Protein AF-A0A3M1NQW0-F1 (afdb_monomer_lite)

Structure (mmCIF, N/CA/C/O backbone):
data_AF-A0A3M1NQW0-F1
#
_entry.id   AF-A0A3M1NQW0-F1
#
loop_
_atom_site.group_PDB
_atom_site.id
_atom_site.type_symbol
_atom_site.label_atom_id
_atom_site.label_alt_id
_atom_site.label_comp_id
_atom_site.label_asym_id
_atom_site.label_entity_id
_atom_site.label_seq_id
_atom_site.pdbx_PDB_ins_code
_atom_site.Cartn_x
_atom_site.Cartn_y
_atom_site.Cartn_z
_atom_site.occupancy
_atom_site.B_iso_or_equiv
_atom_site.auth_seq_id
_atom_site.auth_comp_id
_atom_site.auth_asym_id
_atom_site.auth_atom_id
_atom_site.pdbx_PDB_model_num
ATOM 1 N N . LEU A 1 1 ? 15.214 19.845 -30.430 1.00 41.03 1 LEU A N 1
ATOM 2 C CA . LEU A 1 1 ? 15.768 18.478 -30.403 1.00 41.03 1 LEU A CA 1
ATOM 3 C C . LEU A 1 1 ? 15.665 18.097 -28.944 1.00 41.03 1 LEU A C 1
ATOM 5 O O . LEU A 1 1 ? 16.438 18.633 -28.166 1.00 41.03 1 LEU A O 1
ATOM 9 N N . LEU A 1 2 ? 14.559 17.442 -28.590 1.00 42.44 2 LEU A N 1
ATOM 10 C CA . LEU A 1 2 ? 14.243 17.057 -27.213 1.00 42.44 2 LEU A CA 1
ATOM 11 C C . LEU A 1 2 ? 15.305 16.036 -26.786 1.00 42.44 2 LEU A C 1
ATOM 13 O O . LEU A 1 2 ? 15.660 15.189 -27.606 1.00 42.44 2 LEU A O 1
ATOM 17 N N . GLU A 1 3 ? 15.895 16.220 -25.606 1.00 51.06 3 GLU A N 1
ATOM 18 C CA . GLU A 1 3 ? 16.856 15.263 -25.050 1.00 51.06 3 GLU A CA 1
ATOM 19 C C . GLU A 1 3 ? 16.154 13.911 -24.882 1.00 51.06 3 GLU A C 1
ATOM 21 O O . GLU A 1 3 ? 14.988 13.880 -24.497 1.00 51.06 3 GLU A O 1
ATOM 26 N N . ASP A 1 4 ? 16.841 12.828 -25.261 1.00 55.66 4 ASP A N 1
ATOM 27 C CA . ASP A 1 4 ? 16.394 11.460 -24.991 1.00 55.66 4 ASP A CA 1
ATOM 28 C C . ASP A 1 4 ? 16.116 11.349 -23.488 1.00 55.66 4 ASP A C 1
ATOM 30 O O . ASP A 1 4 ? 16.974 11.725 -22.682 1.00 55.66 4 ASP A O 1
ATOM 34 N N . ASP A 1 5 ? 14.946 10.833 -23.116 1.00 63.59 5 ASP A N 1
ATOM 35 C CA . ASP A 1 5 ? 14.679 10.439 -21.738 1.00 63.59 5 ASP A CA 1
ATOM 36 C C . ASP A 1 5 ? 15.857 9.602 -21.224 1.00 63.59 5 ASP A C 1
ATOM 38 O O . ASP A 1 5 ? 16.376 8.717 -21.920 1.00 63.59 5 ASP A O 1
ATOM 42 N N . ASN A 1 6 ? 16.310 9.879 -20.000 1.00 83.69 6 ASN A N 1
ATOM 43 C CA . ASN A 1 6 ? 17.379 9.090 -19.404 1.00 83.69 6 ASN A CA 1
ATOM 44 C C . ASN A 1 6 ? 16.805 7.717 -19.044 1.00 83.69 6 ASN A C 1
ATOM 46 O O . ASN A 1 6 ? 16.155 7.556 -18.012 1.00 83.69 6 ASN A O 1
ATOM 50 N N . HIS A 1 7 ? 17.042 6.739 -19.917 1.00 91.00 7 HIS A N 1
ATOM 51 C CA . HIS A 1 7 ? 16.591 5.359 -19.763 1.00 91.00 7 HIS A CA 1
ATOM 52 C C . HIS A 1 7 ? 17.699 4.460 -19.209 1.00 91.00 7 HIS A C 1
ATOM 54 O O . HIS A 1 7 ? 18.850 4.509 -19.658 1.00 91.00 7 HIS A O 1
ATOM 60 N N . ALA A 1 8 ? 17.354 3.608 -18.248 1.00 92.12 8 ALA A N 1
ATOM 61 C CA . ALA A 1 8 ? 18.234 2.570 -17.731 1.00 92.12 8 ALA A CA 1
ATOM 62 C C . ALA A 1 8 ? 17.439 1.308 -17.390 1.00 92.12 8 ALA A C 1
ATOM 64 O O . ALA A 1 8 ? 16.406 1.373 -16.736 1.00 92.12 8 ALA A O 1
ATOM 65 N N . ALA A 1 9 ? 17.968 0.142 -17.761 1.00 94.75 9 ALA A N 1
ATOM 66 C CA . ALA A 1 9 ? 17.378 -1.143 -17.406 1.00 94.75 9 ALA A CA 1
ATOM 67 C C . ALA A 1 9 ? 18.426 -2.101 -16.829 1.00 94.75 9 ALA A C 1
ATOM 69 O O . ALA A 1 9 ? 19.574 -2.151 -17.283 1.00 94.75 9 ALA A O 1
ATOM 70 N N . LEU A 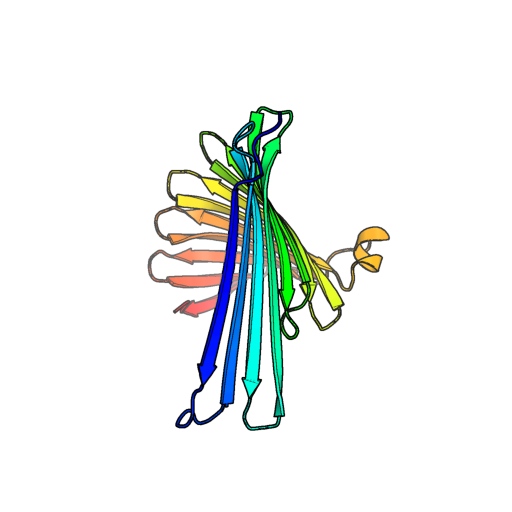1 10 ? 18.015 -2.892 -15.841 1.00 94.88 10 LEU A N 1
ATOM 71 C CA . LEU A 1 10 ? 18.805 -3.944 -15.211 1.00 94.88 10 LEU A CA 1
ATOM 72 C C . LEU A 1 10 ? 17.964 -5.217 -15.121 1.00 94.88 10 LEU A C 1
ATOM 74 O O . LEU A 1 10 ? 16.793 -5.172 -14.763 1.00 94.88 10 LEU A O 1
ATOM 78 N N . ALA A 1 11 ? 18.578 -6.366 -15.390 1.00 96.81 11 ALA A N 1
ATOM 79 C CA . ALA A 1 11 ? 17.978 -7.665 -15.119 1.00 96.81 11 ALA A CA 1
ATOM 80 C C . ALA A 1 11 ? 19.010 -8.592 -14.476 1.00 96.81 11 ALA A C 1
ATOM 82 O O . ALA A 1 11 ? 20.176 -8.617 -14.881 1.00 96.81 11 ALA A O 1
ATOM 83 N N . GLN A 1 12 ? 18.580 -9.369 -13.487 1.00 97.25 12 GLN A N 1
ATOM 84 C CA . GLN A 1 12 ? 19.416 -10.327 -12.780 1.00 97.25 12 GLN A CA 1
ATOM 85 C C . GLN A 1 12 ? 18.664 -11.637 -12.544 1.00 97.25 12 GLN A C 1
ATOM 87 O O . GLN A 1 12 ? 17.468 -11.659 -12.271 1.00 97.25 12 GLN A O 1
ATOM 92 N N . VAL A 1 13 ? 19.405 -12.745 -12.611 1.00 97.25 13 VAL A N 1
ATOM 93 C CA . VAL A 1 13 ? 18.930 -14.068 -12.198 1.00 97.25 13 VAL A CA 1
ATOM 94 C C . VAL A 1 13 ? 19.807 -14.569 -11.058 1.00 97.25 13 VAL A C 1
ATOM 96 O O . VAL A 1 13 ? 21.028 -14.662 -11.194 1.00 97.25 13 VAL A O 1
ATOM 99 N N . ILE A 1 14 ? 19.183 -14.917 -9.939 1.00 96.75 14 ILE A N 1
ATOM 100 C CA . ILE A 1 14 ? 19.830 -15.473 -8.751 1.00 96.75 14 ILE A CA 1
ATOM 101 C C . ILE A 1 14 ? 19.420 -16.939 -8.650 1.00 96.75 14 ILE A C 1
ATOM 103 O O . ILE A 1 14 ? 18.265 -17.251 -8.390 1.00 96.75 14 ILE A O 1
ATOM 107 N N . THR A 1 15 ? 20.361 -17.860 -8.860 1.00 94.94 15 THR A N 1
ATOM 108 C CA . THR A 1 15 ? 20.104 -19.303 -8.704 1.00 94.94 15 THR A CA 1
ATOM 109 C C . THR A 1 15 ? 20.498 -19.765 -7.306 1.00 94.94 15 THR A C 1
ATOM 111 O O . THR A 1 15 ? 21.617 -19.515 -6.857 1.00 94.94 15 THR A O 1
ATOM 114 N N . LEU A 1 16 ? 19.603 -20.484 -6.630 1.00 93.12 16 LEU A N 1
ATOM 115 C CA . LEU A 1 16 ? 19.738 -20.883 -5.231 1.00 93.12 16 LEU A CA 1
ATOM 116 C C . LEU A 1 16 ? 19.822 -22.411 -5.091 1.00 93.12 16 LEU A C 1
ATOM 118 O O . LEU A 1 16 ? 18.984 -23.056 -4.464 1.00 93.12 16 LEU A O 1
ATOM 122 N N . ALA A 1 17 ? 20.886 -23.010 -5.640 1.00 86.12 17 ALA A N 1
ATOM 123 C CA . ALA A 1 17 ? 21.037 -24.470 -5.733 1.00 86.12 17 ALA A CA 1
ATOM 124 C C . ALA A 1 17 ? 20.809 -25.218 -4.399 1.00 86.12 17 ALA A C 1
ATOM 126 O O . ALA A 1 17 ? 20.137 -26.254 -4.370 1.00 86.12 17 ALA A O 1
ATOM 127 N N . ASN A 1 18 ? 21.309 -24.664 -3.288 1.00 91.88 18 ASN A N 1
ATOM 128 C CA . ASN A 1 18 ? 21.245 -25.276 -1.956 1.00 91.88 18 ASN A CA 1
ATOM 129 C C . ASN A 1 18 ? 20.091 -24.760 -1.077 1.00 91.88 18 ASN A C 1
ATOM 131 O O . ASN A 1 18 ? 20.012 -25.150 0.087 1.00 91.88 18 ASN A O 1
ATOM 135 N N . HIS A 1 19 ? 19.206 -23.895 -1.586 1.00 94.62 19 HIS A N 1
ATOM 136 C CA . HIS A 1 19 ? 18.069 -23.425 -0.795 1.00 94.62 19 HIS A CA 1
ATOM 137 C C . HIS A 1 19 ? 16.989 -24.523 -0.712 1.00 94.62 19 HIS A C 1
ATOM 139 O O . HIS A 1 19 ? 16.734 -25.213 -1.709 1.00 94.62 19 HIS A O 1
ATOM 145 N N . PRO A 1 20 ? 16.368 -24.739 0.465 1.00 93.12 20 PRO A N 1
ATOM 146 C CA . PRO A 1 20 ? 15.409 -25.827 0.661 1.00 93.12 20 PRO A CA 1
ATOM 147 C C . PRO A 1 20 ? 14.118 -25.668 -0.154 1.00 93.12 20 PRO A C 1
ATOM 149 O O . PRO A 1 20 ? 13.540 -26.674 -0.556 1.00 93.12 20 PRO A O 1
ATOM 152 N N . PHE A 1 21 ? 13.687 -24.432 -0.428 1.00 95.38 21 PHE A N 1
ATOM 153 C CA . PHE A 1 21 ? 12.363 -24.162 -1.014 1.00 95.38 21 PHE A CA 1
ATOM 154 C C . PHE A 1 21 ? 12.394 -23.416 -2.349 1.00 95.38 21 PHE A C 1
ATOM 156 O O . PHE A 1 21 ? 11.493 -23.585 -3.165 1.00 95.38 21 PHE A O 1
ATOM 163 N N . VAL A 1 22 ? 13.437 -22.626 -2.592 1.00 95.19 22 VAL A N 1
ATOM 164 C CA . VAL A 1 22 ? 13.522 -21.703 -3.736 1.00 95.19 22 VAL A CA 1
ATOM 165 C C . VAL A 1 22 ? 14.548 -22.253 -4.714 1.00 95.19 22 VAL A C 1
ATOM 167 O O . VAL A 1 22 ? 15.612 -22.706 -4.295 1.00 95.19 22 VAL A O 1
ATOM 170 N N . ASP A 1 23 ? 14.205 -22.262 -5.996 1.00 95.38 23 ASP A N 1
ATOM 171 C CA . ASP A 1 23 ? 15.083 -22.677 -7.088 1.00 95.38 23 ASP A CA 1
ATOM 172 C C . ASP A 1 23 ? 15.870 -21.480 -7.633 1.00 95.38 23 ASP A C 1
ATOM 174 O O . ASP A 1 23 ? 17.106 -21.469 -7.621 1.00 95.38 23 ASP A O 1
ATOM 178 N N . ARG A 1 24 ? 15.156 -20.428 -8.047 1.00 97.12 24 ARG A N 1
ATOM 179 C CA . ARG A 1 24 ? 15.759 -19.182 -8.523 1.00 97.12 24 ARG A CA 1
ATOM 180 C C . ARG A 1 24 ? 14.843 -17.978 -8.335 1.00 97.12 24 ARG A C 1
ATOM 182 O O . ARG A 1 24 ? 13.630 -18.132 -8.239 1.00 97.12 24 ARG A O 1
ATOM 189 N N . ILE A 1 25 ? 15.445 -16.797 -8.353 1.00 97.69 25 ILE A N 1
ATOM 190 C CA . ILE A 1 25 ? 14.763 -15.504 -8.368 1.00 97.69 25 ILE A CA 1
ATOM 191 C C . ILE A 1 25 ? 15.181 -14.778 -9.649 1.00 97.69 25 ILE A C 1
ATOM 193 O O . ILE A 1 25 ? 16.372 -14.714 -9.963 1.00 97.69 25 ILE A O 1
ATOM 197 N N . GLU A 1 26 ? 14.216 -14.265 -10.404 1.00 98.25 26 GLU A N 1
ATOM 198 C CA . GLU A 1 26 ? 14.444 -13.378 -11.547 1.00 98.25 26 GLU A CA 1
ATOM 199 C C . GLU A 1 26 ? 13.957 -11.979 -11.177 1.00 98.25 26 GLU A C 1
ATOM 201 O O . GLU A 1 26 ? 12.802 -11.815 -10.798 1.00 98.25 26 GLU A O 1
ATOM 206 N N . GLN A 1 27 ? 14.833 -10.985 -11.288 1.00 98.12 27 GLN A N 1
ATOM 207 C CA . GLN A 1 27 ? 14.536 -9.587 -10.990 1.00 98.12 27 GLN A CA 1
ATOM 208 C C . GLN A 1 27 ? 14.818 -8.745 -12.227 1.00 98.12 27 GLN A C 1
ATOM 210 O O . GLN A 1 27 ? 15.834 -8.944 -12.901 1.00 98.12 27 GLN A O 1
ATOM 215 N N . ALA A 1 28 ? 13.945 -7.791 -12.519 1.00 97.94 28 ALA A N 1
ATOM 216 C CA . ALA A 1 28 ? 14.203 -6.778 -13.526 1.00 97.94 28 ALA A CA 1
ATOM 217 C C . ALA A 1 28 ? 13.686 -5.420 -13.068 1.00 97.94 28 ALA A C 1
ATOM 219 O O . ALA A 1 28 ? 12.670 -5.330 -12.383 1.00 97.94 28 ALA A O 1
ATOM 220 N N . ALA A 1 29 ? 14.404 -4.381 -13.465 1.00 97.00 29 ALA A N 1
ATOM 221 C CA . ALA A 1 29 ? 14.081 -3.001 -13.185 1.00 97.00 29 ALA A CA 1
ATOM 222 C C . ALA A 1 29 ? 14.287 -2.173 -14.454 1.00 97.00 29 ALA A C 1
ATOM 224 O O . ALA A 1 29 ? 15.318 -2.306 -15.117 1.00 97.00 29 ALA A O 1
ATOM 225 N N . ASP A 1 30 ? 13.314 -1.337 -14.780 1.00 96.94 30 ASP A N 1
ATOM 226 C CA . ASP A 1 30 ? 13.355 -0.378 -15.880 1.00 96.94 30 ASP A CA 1
ATOM 227 C C . ASP A 1 30 ? 13.072 1.013 -15.308 1.00 96.94 30 ASP A C 1
ATOM 229 O O . ASP A 1 30 ? 12.138 1.171 -14.525 1.00 96.94 30 ASP A O 1
ATOM 233 N N . PHE A 1 31 ? 13.907 1.991 -15.642 1.00 95.81 31 PHE A N 1
ATOM 234 C CA . PHE A 1 31 ? 13.832 3.352 -15.137 1.00 95.81 31 PHE A CA 1
ATOM 235 C C . PHE A 1 31 ? 13.885 4.338 -16.294 1.00 95.81 31 PHE A C 1
ATOM 237 O O . PHE A 1 31 ? 14.761 4.258 -17.156 1.00 95.81 31 PHE A O 1
ATOM 244 N N . THR A 1 32 ? 12.991 5.316 -16.256 1.00 95.06 32 THR A N 1
ATOM 245 C CA . THR A 1 32 ? 12.966 6.457 -17.169 1.00 95.06 32 THR A CA 1
ATOM 246 C C . THR A 1 32 ? 12.915 7.737 -16.343 1.00 95.06 32 THR A C 1
ATOM 248 O O . THR A 1 32 ? 12.160 7.814 -15.377 1.00 95.06 32 THR A O 1
ATOM 251 N N . LEU A 1 33 ? 13.724 8.731 -16.698 1.00 94.12 33 LEU A N 1
ATOM 252 C CA . LEU A 1 33 ? 13.739 10.056 -16.076 1.00 94.12 33 LEU A CA 1
ATOM 253 C C . LEU A 1 33 ? 13.645 11.118 -17.170 1.00 94.12 33 LEU A C 1
ATOM 255 O O . LEU A 1 33 ? 14.520 11.169 -18.040 1.00 94.12 33 LEU A O 1
ATOM 259 N N . ASP A 1 34 ? 12.647 11.991 -17.070 1.00 91.25 34 ASP A N 1
ATOM 260 C CA . ASP A 1 34 ? 12.558 13.199 -17.884 1.00 91.25 34 ASP A CA 1
ATOM 261 C C . ASP A 1 34 ? 13.402 14.306 -17.216 1.00 91.25 34 ASP A C 1
ATOM 263 O O . ASP A 1 34 ? 13.097 14.759 -16.107 1.00 91.25 34 ASP A O 1
ATOM 267 N N . PRO A 1 35 ? 14.507 14.757 -17.839 1.00 87.50 35 PRO A N 1
ATOM 268 C CA . PRO A 1 35 ? 15.349 15.801 -17.264 1.00 87.50 35 PRO A CA 1
ATOM 269 C C . PRO A 1 35 ? 14.699 17.196 -17.284 1.00 87.50 35 PRO A C 1
ATOM 271 O O . PRO A 1 35 ? 15.186 18.091 -16.590 1.00 87.50 35 PRO A O 1
ATOM 274 N N . VAL A 1 36 ? 13.644 17.413 -18.076 1.00 88.38 36 VAL A N 1
ATOM 275 C CA . VAL A 1 36 ? 12.989 18.717 -18.249 1.00 88.38 36 VAL A CA 1
ATOM 276 C C . VAL A 1 36 ? 12.165 19.080 -17.021 1.00 88.38 36 VAL A C 1
ATOM 278 O O . VAL A 1 36 ? 12.254 20.213 -16.542 1.00 88.38 36 VAL A O 1
ATOM 281 N N . ASP A 1 37 ? 11.383 18.134 -16.508 1.00 88.75 37 ASP A N 1
ATOM 282 C CA . ASP A 1 37 ? 10.496 18.342 -15.360 1.00 88.75 37 ASP A CA 1
ATOM 283 C C . ASP A 1 37 ? 10.870 17.499 -14.129 1.00 88.75 37 ASP A C 1
ATOM 285 O O . ASP A 1 37 ? 10.277 17.666 -13.063 1.00 88.75 37 ASP A O 1
ATOM 289 N N . SER A 1 38 ? 11.917 16.671 -14.238 1.00 90.00 38 SER A N 1
ATOM 290 C CA . SER A 1 38 ? 12.376 15.750 -13.190 1.00 90.00 38 SER A CA 1
ATOM 291 C C . SER A 1 38 ? 11.348 14.681 -12.804 1.00 90.00 38 SER A C 1
ATOM 293 O O . SER A 1 38 ? 11.468 14.091 -11.727 1.00 90.00 38 SER A O 1
ATOM 295 N N . SER A 1 39 ? 10.352 14.422 -13.656 1.00 94.94 39 SER A N 1
ATOM 296 C CA . SER A 1 39 ? 9.459 13.278 -13.507 1.00 94.94 39 SER A CA 1
ATOM 297 C C . SER A 1 39 ? 10.190 11.977 -13.831 1.00 94.94 39 SER A C 1
ATOM 299 O O . SER A 1 39 ? 11.135 11.939 -14.623 1.00 94.94 39 SER A O 1
ATOM 301 N N . SER A 1 40 ? 9.788 10.888 -13.184 1.00 96.00 40 SER A N 1
ATOM 302 C CA . SER A 1 40 ? 10.412 9.586 -13.405 1.00 96.00 40 SER A CA 1
ATOM 303 C C . SER A 1 40 ? 9.412 8.452 -13.327 1.00 96.00 40 SER A C 1
ATOM 305 O O . SER A 1 40 ? 8.462 8.515 -12.555 1.00 96.00 40 SER A O 1
ATOM 307 N N . LEU A 1 41 ? 9.689 7.383 -14.059 1.00 97.06 41 LEU A N 1
ATOM 308 C CA . LEU A 1 41 ? 8.964 6.125 -14.007 1.00 97.06 41 LEU A CA 1
ATOM 309 C C . LEU A 1 41 ? 9.940 5.000 -13.670 1.00 97.06 41 LEU A C 1
ATOM 311 O O . LEU A 1 41 ? 11.017 4.915 -14.259 1.00 97.06 41 LEU A O 1
ATOM 315 N N . ALA A 1 42 ? 9.552 4.125 -12.753 1.00 97.12 42 ALA A N 1
ATOM 316 C CA . ALA A 1 42 ? 10.253 2.891 -12.447 1.00 97.12 42 ALA A CA 1
ATOM 317 C C . ALA A 1 42 ? 9.291 1.709 -12.567 1.00 97.12 42 ALA A C 1
ATOM 319 O O . ALA A 1 42 ? 8.204 1.740 -12.002 1.00 97.12 42 ALA A O 1
ATOM 320 N N . ILE A 1 43 ? 9.696 0.647 -13.257 1.00 97.88 43 ILE A N 1
ATOM 321 C CA . ILE A 1 43 ? 8.978 -0.629 -13.285 1.00 97.88 43 ILE A CA 1
ATOM 322 C C . ILE A 1 43 ? 9.910 -1.691 -12.723 1.00 97.88 43 ILE A C 1
ATOM 324 O O . ILE A 1 43 ? 10.921 -2.040 -13.329 1.00 97.88 43 ILE A O 1
ATOM 328 N N . LEU A 1 44 ? 9.549 -2.221 -11.563 1.00 97.94 44 LEU A N 1
ATOM 329 C CA . LEU A 1 44 ? 10.242 -3.288 -10.862 1.00 97.94 44 LEU A CA 1
ATOM 330 C C . LEU A 1 44 ? 9.432 -4.570 -11.018 1.00 97.94 44 LEU A C 1
ATOM 332 O O . LEU A 1 44 ? 8.214 -4.574 -10.858 1.00 97.94 44 LEU A O 1
ATOM 336 N N . THR A 1 45 ? 10.100 -5.671 -11.331 1.00 98.12 45 THR A N 1
ATOM 337 C CA . THR A 1 45 ? 9.477 -6.993 -11.403 1.00 98.12 45 THR A CA 1
ATOM 338 C C . THR A 1 45 ? 10.346 -8.017 -10.701 1.00 98.12 45 THR A C 1
ATOM 340 O O . THR A 1 45 ? 11.568 -8.021 -10.865 1.00 98.12 45 THR A O 1
ATOM 343 N N . GLU A 1 46 ? 9.710 -8.913 -9.961 1.00 98.12 46 GLU A N 1
ATOM 344 C CA . GLU A 1 46 ? 10.348 -10.072 -9.356 1.00 98.12 46 GLU A CA 1
ATOM 345 C C . GLU A 1 46 ? 9.528 -11.330 -9.641 1.00 98.12 46 GLU A C 1
ATOM 347 O O . GLU A 1 46 ? 8.298 -11.311 -9.699 1.00 98.12 46 GLU A O 1
ATOM 352 N N . LYS A 1 47 ? 10.228 -12.440 -9.868 1.00 97.88 47 LYS A N 1
ATOM 353 C CA . LYS A 1 47 ? 9.653 -13.771 -10.040 1.00 97.88 47 LYS A CA 1
ATOM 354 C C . LYS A 1 47 ? 10.443 -14.769 -9.211 1.00 97.88 47 LYS A C 1
ATOM 356 O O . LYS A 1 47 ? 11.624 -14.997 -9.481 1.00 97.88 47 LYS A O 1
ATOM 361 N N . ILE A 1 48 ? 9.792 -15.406 -8.249 1.00 97.12 48 ILE A N 1
ATOM 362 C CA . ILE A 1 48 ? 10.374 -16.430 -7.386 1.00 97.12 48 ILE A CA 1
ATOM 363 C C . ILE A 1 48 ? 9.887 -17.799 -7.854 1.00 97.12 48 ILE A C 1
ATOM 365 O O . ILE A 1 48 ? 8.710 -18.142 -7.760 1.00 97.12 48 ILE A O 1
ATOM 369 N N . PHE A 1 49 ? 10.817 -18.609 -8.349 1.00 97.12 49 PHE A N 1
ATOM 370 C CA . PHE A 1 49 ? 10.555 -19.982 -8.757 1.00 97.12 49 PHE A CA 1
ATOM 371 C C . PHE A 1 49 ? 10.860 -20.913 -7.588 1.00 97.12 49 PHE A C 1
ATOM 373 O O . PHE A 1 49 ? 12.000 -20.985 -7.118 1.00 97.12 49 PHE A O 1
ATOM 380 N N . PHE A 1 50 ? 9.861 -21.660 -7.132 1.00 96.50 50 PHE A N 1
ATOM 381 C CA . PHE A 1 50 ? 10.005 -22.608 -6.033 1.00 96.50 50 PHE A CA 1
ATOM 382 C C . PHE A 1 50 ? 10.310 -24.021 -6.538 1.00 96.50 50 PHE A C 1
ATOM 384 O O . PHE A 1 50 ? 9.926 -24.422 -7.638 1.00 96.50 50 PHE A O 1
ATOM 391 N N . LYS A 1 51 ? 10.968 -24.833 -5.703 1.00 94.31 51 LYS A N 1
ATOM 392 C CA . LYS A 1 51 ? 11.341 -26.219 -6.052 1.00 94.31 51 LYS A CA 1
ATOM 393 C C . LYS A 1 51 ? 10.145 -27.160 -6.222 1.00 94.31 51 LYS A C 1
ATOM 395 O O . LYS A 1 51 ? 10.279 -28.205 -6.853 1.00 94.31 51 LYS A O 1
ATOM 400 N N . ASN A 1 52 ? 8.989 -26.806 -5.666 1.00 95.00 52 ASN A N 1
ATOM 401 C CA . ASN A 1 52 ? 7.721 -27.514 -5.875 1.00 95.00 52 ASN A CA 1
ATOM 402 C C . ASN A 1 52 ? 7.061 -27.169 -7.233 1.00 95.00 52 ASN A C 1
ATOM 404 O O . ASN A 1 52 ? 6.014 -27.731 -7.546 1.00 95.00 52 ASN A O 1
ATOM 408 N N . GLY A 1 53 ? 7.652 -26.262 -8.021 1.00 93.75 53 GLY A N 1
ATOM 409 C CA . GLY A 1 53 ? 7.125 -25.786 -9.298 1.00 93.75 53 GLY A CA 1
ATOM 410 C C . GLY A 1 53 ? 6.162 -24.600 -9.197 1.00 93.75 53 GLY A C 1
ATOM 411 O O . GLY A 1 53 ? 5.699 -24.145 -10.242 1.00 93.75 53 GLY A O 1
ATOM 412 N N . SER A 1 54 ? 5.853 -24.094 -7.994 1.00 95.75 54 SER A N 1
ATOM 413 C CA . SER A 1 54 ? 5.076 -22.861 -7.851 1.00 95.75 54 SER A CA 1
ATOM 414 C C . SER A 1 54 ? 5.900 -21.642 -8.257 1.00 95.75 54 SER A C 1
ATOM 416 O O . SER A 1 54 ? 7.135 -21.659 -8.259 1.00 95.75 54 SER A O 1
ATOM 418 N N . LEU A 1 55 ? 5.182 -20.586 -8.614 1.00 95.69 55 LEU A N 1
ATOM 419 C CA . LEU A 1 55 ? 5.725 -19.303 -9.015 1.00 95.69 55 LEU A CA 1
ATOM 420 C C . LEU A 1 55 ? 5.029 -18.236 -8.185 1.00 95.69 55 LEU A C 1
ATOM 422 O O . LEU A 1 55 ? 3.803 -18.243 -8.109 1.00 95.69 55 LEU A O 1
ATOM 426 N N . ASP A 1 56 ? 5.823 -17.348 -7.613 1.00 96.56 56 ASP A N 1
ATOM 427 C CA . ASP A 1 56 ? 5.346 -16.102 -7.037 1.00 96.56 56 ASP A CA 1
ATOM 428 C C . ASP A 1 56 ? 5.917 -14.937 -7.847 1.00 96.56 56 ASP A C 1
ATOM 430 O O . ASP A 1 56 ? 7.054 -14.998 -8.324 1.00 96.56 56 ASP A O 1
ATOM 434 N N . THR A 1 57 ? 5.102 -13.925 -8.099 1.00 97.50 57 THR A N 1
ATOM 435 C CA . THR A 1 57 ? 5.430 -12.788 -8.950 1.00 97.50 57 THR A CA 1
ATOM 436 C C . THR A 1 57 ? 4.987 -11.502 -8.297 1.00 97.50 57 THR A C 1
ATOM 438 O O . THR A 1 57 ? 3.835 -11.399 -7.881 1.00 97.50 57 THR A O 1
ATOM 441 N N . SER A 1 58 ? 5.852 -10.497 -8.341 1.00 97.81 58 SER A N 1
ATOM 442 C CA . SER A 1 58 ? 5.506 -9.128 -7.997 1.00 97.81 58 SER A CA 1
ATOM 443 C C . SER A 1 58 ? 5.883 -8.171 -9.126 1.00 97.81 58 SER A C 1
ATOM 445 O O . SER A 1 58 ? 6.868 -8.361 -9.850 1.00 97.81 58 SER A O 1
ATOM 447 N N . ARG A 1 59 ? 5.063 -7.140 -9.306 1.00 98.12 59 ARG A N 1
ATOM 448 C CA . ARG A 1 59 ? 5.313 -5.993 -10.174 1.00 98.12 59 ARG A CA 1
ATOM 449 C C . ARG A 1 59 ? 4.981 -4.736 -9.391 1.00 98.12 59 ARG A C 1
ATOM 451 O O . ARG A 1 59 ? 3.880 -4.623 -8.867 1.00 98.12 59 ARG A O 1
ATOM 458 N N . VAL A 1 60 ? 5.918 -3.803 -9.353 1.00 98.25 60 VAL A N 1
ATOM 459 C CA . VAL A 1 60 ? 5.726 -2.474 -8.778 1.00 98.25 60 VAL A CA 1
ATOM 460 C C . VAL A 1 60 ? 6.042 -1.465 -9.863 1.00 98.25 60 VAL A C 1
ATOM 462 O O . VAL A 1 60 ? 7.146 -1.456 -10.403 1.00 98.25 60 VAL A O 1
ATOM 465 N N . GLU A 1 61 ? 5.071 -0.640 -10.203 1.00 98.38 61 GLU A N 1
ATOM 466 C CA . GLU A 1 61 ? 5.263 0.532 -11.042 1.00 98.38 61 GLU A CA 1
ATOM 467 C C . GLU A 1 61 ? 5.195 1.768 -10.153 1.00 98.38 61 GLU A C 1
ATOM 469 O O . GLU A 1 61 ? 4.311 1.862 -9.307 1.00 98.38 61 GLU A O 1
ATOM 474 N N . VAL A 1 62 ? 6.172 2.662 -10.291 1.00 98.12 62 VAL A N 1
ATOM 475 C CA . VAL A 1 62 ? 6.278 3.888 -9.500 1.00 98.12 62 VAL A CA 1
ATOM 476 C C . VAL A 1 62 ? 6.466 5.060 -10.439 1.00 98.12 62 VAL A C 1
ATOM 478 O O . VAL A 1 62 ? 7.480 5.132 -11.137 1.00 98.12 62 VAL A O 1
ATOM 481 N N . ALA A 1 63 ? 5.519 5.987 -10.439 1.00 98.00 63 ALA A N 1
ATOM 482 C CA . ALA A 1 63 ? 5.612 7.239 -11.169 1.00 98.00 63 ALA A CA 1
ATOM 483 C C . ALA A 1 63 ? 5.805 8.393 -10.186 1.00 98.00 63 ALA A C 1
ATOM 485 O O . ALA A 1 63 ? 5.019 8.575 -9.263 1.00 98.00 63 ALA A O 1
ATOM 486 N N . ARG A 1 64 ? 6.839 9.203 -10.396 1.00 97.88 64 ARG A N 1
ATOM 487 C CA . ARG A 1 64 ? 7.094 10.417 -9.625 1.00 97.88 64 ARG A CA 1
ATOM 488 C C . ARG A 1 64 ? 6.861 11.637 -10.495 1.00 97.88 64 ARG A C 1
ATOM 490 O O . ARG A 1 64 ? 7.452 11.739 -11.568 1.00 97.88 64 ARG A O 1
ATOM 497 N N . TYR A 1 65 ? 6.061 12.580 -10.015 1.00 97.12 65 TYR A N 1
ATOM 498 C CA . TYR A 1 65 ? 5.737 13.802 -10.751 1.00 97.12 65 TYR A CA 1
ATOM 499 C C . TYR A 1 65 ? 5.396 14.969 -9.816 1.00 97.12 65 TYR A C 1
ATOM 501 O O . TYR A 1 65 ? 5.128 14.788 -8.626 1.00 97.12 65 TYR A O 1
ATOM 509 N N . LEU A 1 66 ? 5.423 16.184 -10.364 1.00 97.19 66 LEU A N 1
ATOM 510 C CA . LEU A 1 66 ? 4.970 17.397 -9.686 1.00 97.19 66 LEU A CA 1
ATOM 511 C C . LEU A 1 66 ? 3.498 17.647 -10.043 1.00 97.19 66 LEU A C 1
ATOM 513 O O . LEU A 1 66 ? 3.168 17.802 -11.217 1.00 97.19 66 LEU A O 1
ATOM 517 N N . GLY A 1 67 ? 2.616 17.666 -9.045 1.00 94.44 67 GLY A N 1
ATOM 518 C CA . GLY A 1 67 ? 1.189 17.932 -9.233 1.00 94.44 67 GLY A CA 1
ATOM 519 C C . GLY A 1 67 ? 0.878 19.398 -9.557 1.00 94.44 67 GLY A C 1
ATOM 520 O O . GLY A 1 67 ? 1.699 20.292 -9.349 1.00 94.44 67 GLY A O 1
ATOM 521 N N . ASP A 1 68 ? -0.353 19.661 -10.008 1.00 93.69 68 ASP A N 1
ATOM 522 C CA . ASP A 1 68 ? -0.854 21.015 -10.323 1.00 93.69 68 ASP A CA 1
ATOM 523 C C . ASP A 1 68 ? -0.840 21.979 -9.118 1.00 93.69 68 ASP A C 1
ATOM 525 O O . ASP A 1 68 ? -0.836 23.201 -9.275 1.00 93.69 68 ASP A O 1
ATOM 529 N N . ASP A 1 69 ? -0.835 21.433 -7.903 1.00 95.75 69 ASP A N 1
ATOM 530 C CA . ASP A 1 69 ? -0.712 22.144 -6.629 1.00 95.75 69 ASP A CA 1
ATOM 531 C C . ASP A 1 69 ? 0.748 22.376 -6.200 1.00 95.75 69 ASP A C 1
ATOM 533 O O . ASP A 1 69 ? 0.997 22.886 -5.107 1.00 95.75 69 ASP A O 1
ATOM 537 N N . ASN A 1 70 ? 1.709 22.052 -7.071 1.00 96.06 70 ASN A N 1
ATOM 538 C CA . ASN A 1 70 ? 3.145 22.163 -6.835 1.00 96.06 70 ASN A CA 1
ATOM 539 C C . ASN A 1 70 ? 3.640 21.281 -5.670 1.00 96.06 70 ASN A C 1
ATOM 541 O O . ASN A 1 70 ? 4.632 21.613 -5.015 1.00 96.06 70 ASN A O 1
ATOM 545 N N . LEU A 1 71 ? 2.961 20.157 -5.420 1.00 97.56 71 LEU A N 1
ATOM 546 C CA . LEU A 1 71 ? 3.409 19.112 -4.502 1.00 97.56 71 LEU A CA 1
ATOM 547 C C . LEU A 1 71 ? 4.000 17.937 -5.279 1.00 97.56 71 LEU A C 1
ATOM 549 O O . LEU A 1 71 ? 3.497 17.552 -6.335 1.00 97.56 71 LEU A O 1
ATOM 553 N N . TRP A 1 72 ? 5.081 17.361 -4.756 1.00 97.81 72 TRP A N 1
ATOM 554 C CA . TRP A 1 72 ? 5.626 16.124 -5.309 1.00 97.81 72 TRP A CA 1
ATOM 555 C C . TRP A 1 72 ? 4.714 14.959 -4.952 1.00 97.81 72 TRP A C 1
ATOM 557 O O . TRP A 1 72 ? 4.253 14.8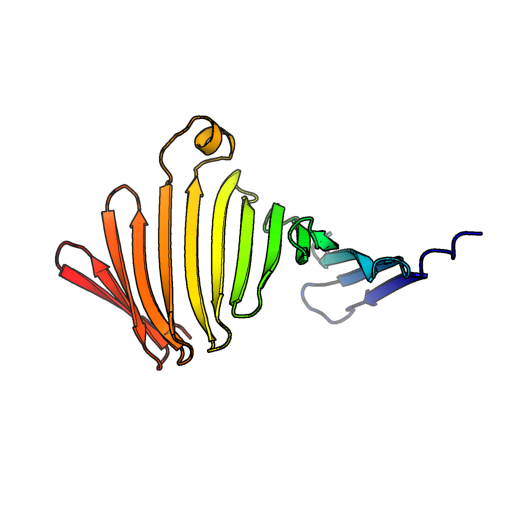62 -3.811 1.00 97.81 72 TRP A O 1
ATOM 567 N N . ARG A 1 73 ? 4.499 14.069 -5.920 1.00 98.50 73 ARG A N 1
ATOM 568 C CA . ARG A 1 73 ? 3.753 12.828 -5.742 1.00 98.50 73 ARG A CA 1
ATOM 569 C C . ARG A 1 73 ? 4.554 11.634 -6.236 1.00 98.50 73 ARG A C 1
ATOM 571 O O . ARG A 1 73 ? 5.280 11.752 -7.223 1.00 98.50 73 ARG A O 1
ATOM 578 N N . GLU A 1 74 ? 4.419 10.514 -5.539 1.00 98.31 74 GLU A N 1
ATOM 579 C CA . GLU A 1 74 ? 4.864 9.194 -5.984 1.00 98.31 74 GLU A CA 1
ATOM 580 C C . GLU A 1 74 ? 3.649 8.264 -6.013 1.00 98.31 74 GLU A C 1
ATOM 582 O O . GLU A 1 74 ? 3.047 7.980 -4.983 1.00 98.31 74 GLU A O 1
ATOM 587 N N . GLU A 1 75 ? 3.262 7.840 -7.207 1.00 98.50 75 GLU A N 1
ATOM 588 C CA . GLU A 1 75 ? 2.116 6.979 -7.477 1.00 98.50 75 GLU A CA 1
ATOM 589 C C . GLU A 1 75 ? 2.603 5.556 -7.719 1.00 98.50 75 GLU A C 1
ATOM 591 O O . GLU A 1 75 ? 3.527 5.338 -8.503 1.00 98.50 75 GLU A O 1
ATOM 596 N N . PHE A 1 76 ? 2.006 4.605 -7.010 1.00 98.56 76 PHE A N 1
ATOM 597 C CA . PHE A 1 76 ? 2.409 3.212 -6.971 1.00 98.56 76 PHE A CA 1
ATOM 598 C C . PHE A 1 76 ? 1.277 2.323 -7.467 1.00 98.56 76 PHE A C 1
ATOM 600 O O . PHE A 1 76 ? 0.191 2.325 -6.891 1.00 98.56 76 PHE A O 1
ATOM 607 N N . ASP A 1 77 ? 1.583 1.478 -8.446 1.00 98.44 77 ASP A N 1
ATOM 608 C CA . ASP A 1 77 ? 0.759 0.339 -8.837 1.00 98.44 77 ASP A CA 1
ATOM 609 C C . ASP A 1 77 ? 1.503 -0.951 -8.493 1.00 98.44 77 ASP A C 1
ATOM 611 O O . ASP A 1 77 ? 2.515 -1.304 -9.109 1.00 98.44 77 ASP A O 1
ATOM 615 N N . VAL A 1 78 ? 0.999 -1.672 -7.495 1.00 98.12 78 VAL A N 1
ATOM 616 C CA . VAL A 1 78 ? 1.585 -2.917 -6.992 1.00 98.12 78 VAL A CA 1
ATOM 617 C C . VAL A 1 78 ? 0.688 -4.083 -7.370 1.00 98.12 78 VAL A C 1
ATOM 619 O O . VAL A 1 78 ? -0.516 -4.061 -7.137 1.00 98.12 78 VAL A O 1
ATOM 622 N N . GLN A 1 79 ? 1.271 -5.130 -7.938 1.00 97.56 79 GLN A N 1
ATOM 623 C CA . GLN A 1 79 ? 0.587 -6.380 -8.240 1.00 97.56 79 GLN A CA 1
ATOM 624 C C . GLN A 1 79 ? 1.440 -7.532 -7.737 1.00 97.56 79 GLN A C 1
ATOM 626 O O . GLN A 1 79 ? 2.583 -7.681 -8.165 1.00 97.56 79 GLN A O 1
ATOM 631 N N . THR A 1 80 ? 0.882 -8.362 -6.870 1.00 96.25 80 THR A N 1
ATOM 632 C CA . THR A 1 80 ? 1.504 -9.591 -6.378 1.00 96.25 80 THR A CA 1
ATOM 633 C C . THR A 1 80 ? 0.575 -10.768 -6.649 1.00 96.25 80 THR A C 1
ATOM 635 O O . THR A 1 80 ? -0.647 -10.620 -6.727 1.00 96.25 80 THR A O 1
ATOM 638 N N . SER A 1 81 ? 1.134 -11.958 -6.862 1.00 93.19 81 SER A N 1
ATOM 639 C CA . SER A 1 81 ? 0.309 -13.150 -7.094 1.00 93.19 81 SER A CA 1
ATOM 640 C C . SER A 1 81 ? -0.353 -13.700 -5.833 1.00 93.19 81 SER A C 1
ATOM 642 O O . SER A 1 81 ? -1.298 -14.480 -5.955 1.00 93.19 81 SER A O 1
ATOM 644 N N . ASP A 1 82 ? 0.141 -13.332 -4.654 1.00 90.75 82 ASP A N 1
ATOM 645 C CA . ASP A 1 82 ? -0.251 -13.885 -3.360 1.00 90.75 82 ASP A CA 1
ATOM 646 C C . ASP A 1 82 ? -0.874 -12.863 -2.397 1.00 90.75 82 ASP A C 1
ATOM 648 O O . ASP A 1 82 ? -1.675 -13.266 -1.557 1.00 90.75 82 ASP A O 1
ATOM 652 N N . GLU A 1 83 ? -0.588 -11.565 -2.542 1.00 91.19 83 GLU A N 1
ATOM 653 C CA . GLU A 1 83 ? -1.197 -10.515 -1.707 1.00 91.19 83 GLU A CA 1
ATOM 654 C C . GLU A 1 83 ? -2.308 -9.748 -2.439 1.00 91.19 83 GLU A C 1
ATOM 656 O O . GLU A 1 83 ? -3.277 -9.348 -1.804 1.00 91.19 83 GLU A O 1
ATOM 661 N N . GLY A 1 84 ? -2.241 -9.603 -3.768 1.00 95.31 84 GLY A N 1
ATOM 662 C CA . GLY A 1 84 ? -3.291 -8.985 -4.581 1.00 95.31 84 GLY A CA 1
ATOM 663 C C . GLY A 1 84 ? -2.813 -7.755 -5.351 1.00 95.31 84 GLY A C 1
ATOM 664 O O . GLY A 1 84 ? -1.756 -7.774 -5.980 1.00 95.31 84 GLY A O 1
ATOM 665 N N . GLN A 1 85 ? -3.618 -6.693 -5.379 1.00 97.81 85 GLN A N 1
ATOM 666 C CA . GLN A 1 85 ? -3.320 -5.480 -6.148 1.00 97.81 85 GLN A CA 1
ATOM 667 C C . GLN A 1 85 ? -3.516 -4.234 -5.296 1.00 97.81 85 GLN A C 1
ATOM 669 O O . GLN A 1 85 ? -4.551 -4.106 -4.653 1.00 97.81 85 GLN A O 1
ATOM 674 N N . SER A 1 86 ? -2.562 -3.309 -5.324 1.00 98.19 86 SER A N 1
ATOM 675 C CA . SER A 1 86 ? -2.669 -2.014 -4.651 1.00 98.19 86 SER A CA 1
ATOM 676 C C . SER A 1 86 ? -2.440 -0.878 -5.628 1.00 98.19 86 SER A C 1
ATOM 678 O O . SER A 1 86 ? -1.570 -0.973 -6.492 1.00 98.19 86 SER A O 1
ATOM 680 N N . HIS A 1 87 ? -3.163 0.211 -5.416 1.00 98.56 87 HIS A N 1
ATOM 681 C CA . HIS A 1 87 ? -2.897 1.496 -6.039 1.00 98.56 87 HIS A CA 1
ATOM 682 C C . HIS A 1 87 ? -2.849 2.556 -4.943 1.00 98.56 87 HIS A C 1
ATOM 684 O O . HIS A 1 87 ? -3.787 2.652 -4.151 1.00 98.56 87 HIS A O 1
ATOM 690 N N . PHE A 1 88 ? -1.766 3.322 -4.845 1.00 98.50 88 PHE A N 1
ATOM 691 C CA . PHE A 1 88 ? -1.668 4.379 -3.839 1.00 98.50 88 PHE A CA 1
ATOM 692 C C . PHE A 1 88 ? -0.739 5.509 -4.256 1.00 98.50 88 PHE A C 1
ATOM 694 O O . PHE A 1 88 ? 0.182 5.326 -5.045 1.00 98.50 88 PHE A O 1
ATOM 701 N N . ILE A 1 89 ? -0.967 6.682 -3.677 1.00 98.62 89 ILE A N 1
ATOM 702 C CA . ILE A 1 89 ? -0.214 7.900 -3.946 1.00 98.62 89 ILE A CA 1
ATOM 703 C C . ILE A 1 89 ? 0.377 8.406 -2.635 1.00 98.62 89 ILE A C 1
ATOM 705 O O . ILE A 1 89 ? -0.339 8.619 -1.658 1.00 98.62 89 ILE A O 1
ATOM 709 N N . LEU A 1 90 ? 1.687 8.633 -2.636 1.00 98.38 90 LEU A N 1
ATOM 710 C CA . LEU A 1 90 ? 2.391 9.427 -1.638 1.00 98.38 90 LEU A CA 1
ATOM 711 C C . LEU A 1 90 ? 2.421 10.886 -2.087 1.00 98.38 90 LEU A C 1
ATOM 713 O O . LEU A 1 90 ? 2.937 11.177 -3.162 1.00 98.38 90 LEU A O 1
ATOM 717 N N . THR A 1 91 ? 1.930 11.807 -1.263 1.00 98.56 91 THR A N 1
ATOM 718 C CA . THR A 1 91 ? 2.025 13.256 -1.482 1.00 98.56 91 THR A CA 1
ATOM 719 C C . THR A 1 91 ? 2.932 13.884 -0.429 1.00 98.56 91 THR A C 1
ATOM 721 O O . THR A 1 91 ? 2.717 13.734 0.775 1.00 98.56 91 THR A O 1
ATOM 724 N N . TYR A 1 92 ? 3.958 14.608 -0.878 1.00 97.81 92 TYR A N 1
ATOM 725 C CA . TYR A 1 92 ? 4.942 15.239 0.001 1.00 97.81 92 TYR A CA 1
ATOM 726 C C . TYR A 1 92 ? 4.565 16.694 0.286 1.00 97.81 92 TYR A C 1
ATOM 728 O O . TYR A 1 92 ? 4.664 17.550 -0.597 1.00 97.81 92 TYR A O 1
ATOM 736 N N . HIS A 1 93 ? 4.191 16.989 1.532 1.00 97.69 93 HIS A N 1
ATOM 737 C CA . HIS A 1 93 ? 3.969 18.348 2.024 1.00 97.69 93 HIS A CA 1
ATOM 738 C C . HIS A 1 93 ? 5.159 18.825 2.867 1.00 97.69 93 HIS A C 1
ATOM 740 O O . HIS A 1 93 ? 5.992 18.043 3.318 1.00 97.69 93 HIS A O 1
ATOM 746 N N . ASP A 1 94 ? 5.211 20.126 3.159 1.00 96.31 94 ASP A N 1
ATOM 747 C CA . ASP A 1 94 ? 6.297 20.715 3.958 1.00 96.31 94 ASP A CA 1
ATOM 748 C C . ASP A 1 94 ? 6.435 20.095 5.364 1.00 96.31 94 ASP A C 1
ATOM 750 O O . ASP A 1 94 ? 7.534 20.026 5.919 1.00 96.31 94 ASP A O 1
ATOM 754 N N . ASN A 1 95 ? 5.317 19.678 5.969 1.00 96.38 95 ASN A N 1
ATOM 755 C CA . ASN A 1 95 ? 5.261 19.261 7.376 1.00 96.38 95 ASN A CA 1
ATOM 756 C C . ASN A 1 95 ? 4.843 17.799 7.591 1.00 96.38 95 ASN A C 1
ATOM 758 O O . ASN A 1 95 ? 4.897 17.323 8.730 1.00 96.38 95 ASN A O 1
ATOM 762 N N . TYR A 1 96 ? 4.390 17.125 6.536 1.00 97.75 96 TYR A N 1
ATOM 763 C CA . TYR A 1 96 ? 3.923 15.746 6.585 1.00 97.75 96 TYR A CA 1
ATOM 764 C C . TYR A 1 96 ? 3.968 15.097 5.200 1.00 97.75 96 TYR A C 1
ATOM 766 O O . TYR A 1 96 ? 3.968 15.786 4.180 1.00 97.75 96 TYR A O 1
ATOM 774 N N . THR A 1 97 ? 3.959 13.773 5.182 1.00 98.19 97 THR A N 1
ATOM 775 C CA . THR A 1 97 ? 3.692 12.968 3.991 1.00 98.19 97 THR A CA 1
ATOM 776 C C . THR A 1 97 ? 2.310 12.356 4.144 1.00 98.19 97 THR A C 1
ATOM 778 O O . THR A 1 97 ? 1.987 11.827 5.206 1.00 98.19 97 THR A O 1
ATOM 781 N N . GLU A 1 98 ? 1.493 12.447 3.105 1.00 98.31 98 GLU A N 1
ATOM 782 C CA . GLU A 1 98 ? 0.192 11.786 3.040 1.00 98.31 98 GLU A CA 1
ATOM 783 C C . GLU A 1 98 ? 0.274 10.588 2.097 1.00 98.31 98 GLU A C 1
ATOM 785 O O . GLU A 1 98 ? 0.904 10.663 1.045 1.00 98.31 98 GLU A O 1
ATOM 790 N N . LEU A 1 99 ? -0.351 9.485 2.483 1.00 98.31 99 LEU A N 1
ATOM 791 C CA . LEU A 1 99 ? -0.518 8.277 1.695 1.00 98.31 99 LEU A CA 1
ATOM 792 C C . LEU A 1 99 ? -2.019 8.045 1.545 1.00 98.31 99 LEU A C 1
ATOM 794 O O . LEU A 1 99 ? -2.715 7.916 2.544 1.00 98.31 99 LEU A O 1
ATOM 798 N N . GLU A 1 100 ? -2.521 7.963 0.321 1.00 98.50 100 GLU A N 1
ATOM 799 C CA . GLU A 1 100 ? -3.910 7.592 0.034 1.00 98.50 100 GLU A CA 1
ATOM 800 C C . GLU A 1 100 ? -3.917 6.449 -0.968 1.00 98.50 100 GLU A C 1
ATOM 802 O O . GLU A 1 100 ? -3.159 6.471 -1.937 1.00 98.50 100 GLU A O 1
ATOM 807 N N . GLY A 1 101 ? -4.764 5.449 -0.753 1.00 98.38 101 GLY A N 1
ATOM 808 C CA . GLY A 1 101 ? -4.890 4.389 -1.730 1.00 98.38 101 GLY A CA 1
ATOM 809 C C . GLY A 1 101 ? -5.893 3.308 -1.400 1.00 98.38 101 GLY A C 1
ATOM 810 O O . GLY A 1 101 ? -6.706 3.385 -0.474 1.00 98.38 101 GLY A O 1
ATOM 811 N N . GLU A 1 102 ? -5.806 2.277 -2.219 1.00 98.56 102 GLU A N 1
ATOM 812 C CA . GLU A 1 102 ? -6.664 1.115 -2.214 1.00 98.56 102 GLU A CA 1
ATOM 813 C C . GLU A 1 102 ? -5.847 -0.168 -2.378 1.00 98.56 102 GLU A C 1
ATOM 815 O O . GLU A 1 102 ? -4.760 -0.182 -2.962 1.00 98.56 102 GLU A O 1
ATOM 820 N N . HIS A 1 103 ? -6.388 -1.268 -1.867 1.00 98.19 103 HIS A N 1
ATOM 821 C CA . HIS A 1 103 ? -5.853 -2.606 -2.062 1.00 98.19 103 HIS A CA 1
ATOM 822 C C . HIS A 1 103 ? -6.987 -3.616 -2.228 1.00 98.19 103 HIS A C 1
ATOM 824 O O . HIS A 1 103 ? -7.960 -3.595 -1.481 1.00 98.19 103 HIS A O 1
ATOM 830 N N . THR A 1 104 ? -6.860 -4.522 -3.191 1.00 98.25 104 THR A N 1
ATOM 831 C CA . THR A 1 104 ? -7.751 -5.669 -3.369 1.00 98.25 104 THR A CA 1
ATOM 832 C C . THR A 1 104 ? -6.971 -6.947 -3.103 1.00 98.25 104 THR A C 1
ATOM 834 O O . THR A 1 104 ? -6.027 -7.237 -3.840 1.00 98.25 104 THR A O 1
ATOM 837 N N . THR A 1 105 ? -7.369 -7.712 -2.085 1.00 97.12 105 THR A N 1
ATOM 838 C CA . THR A 1 105 ? -6.689 -8.967 -1.729 1.00 97.12 105 THR A CA 1
ATOM 839 C C . THR A 1 105 ? -6.995 -10.073 -2.740 1.00 97.12 105 THR A C 1
ATOM 841 O O . THR A 1 105 ? -7.959 -9.991 -3.509 1.00 97.12 105 THR A O 1
ATOM 844 N N . VAL A 1 106 ? -6.222 -11.161 -2.717 1.00 95.44 106 VAL A N 1
ATOM 845 C CA . VAL A 1 106 ? -6.485 -12.344 -3.561 1.00 95.44 106 VAL A CA 1
ATOM 846 C C . VAL A 1 106 ? -7.830 -13.022 -3.262 1.00 95.44 106 VAL A C 1
ATOM 848 O O . VAL A 1 106 ? -8.411 -13.656 -4.143 1.00 95.44 106 VAL A O 1
ATOM 851 N N . GLU A 1 107 ? -8.358 -12.870 -2.045 1.00 96.62 107 GLU A N 1
ATOM 852 C CA . GLU A 1 107 ? -9.697 -13.330 -1.652 1.00 96.62 107 GLU A CA 1
ATOM 853 C C . GLU A 1 107 ? -10.824 -12.388 -2.103 1.00 96.62 107 GLU A C 1
ATOM 855 O O . GLU A 1 107 ? -11.994 -12.756 -1.995 1.00 96.62 107 GLU A O 1
ATOM 860 N N . GLY A 1 108 ? -10.492 -11.203 -2.624 1.00 96.75 108 GLY A N 1
ATOM 861 C CA . GLY A 1 108 ? -11.444 -10.228 -3.156 1.00 96.75 108 GLY A CA 1
ATOM 862 C C . GLY A 1 108 ? -11.870 -9.127 -2.184 1.00 96.75 108 GLY A C 1
ATOM 863 O O . GLY A 1 108 ? -12.682 -8.286 -2.571 1.00 96.75 108 GLY A O 1
ATOM 864 N N . TYR A 1 109 ? -11.320 -9.084 -0.964 1.00 98.00 109 TYR A N 1
ATOM 865 C CA . TYR A 1 109 ? -11.584 -7.980 -0.039 1.00 98.00 109 TYR A CA 1
ATOM 866 C C . TYR A 1 109 ? -11.010 -6.682 -0.586 1.00 98.00 109 TYR A C 1
ATOM 868 O O . TYR A 1 109 ? -9.882 -6.656 -1.075 1.00 98.00 109 TYR A O 1
ATOM 876 N N . TYR A 1 110 ? -11.771 -5.602 -0.453 1.00 98.44 110 TYR A N 1
ATOM 877 C CA . TYR A 1 110 ? -11.367 -4.282 -0.916 1.00 98.44 110 TYR A CA 1
ATOM 878 C C . TYR A 1 110 ? -11.081 -3.374 0.273 1.00 98.44 110 TYR A C 1
ATOM 880 O O . TYR A 1 110 ? -11.930 -3.182 1.140 1.00 98.44 110 TYR A O 1
ATOM 888 N N . IL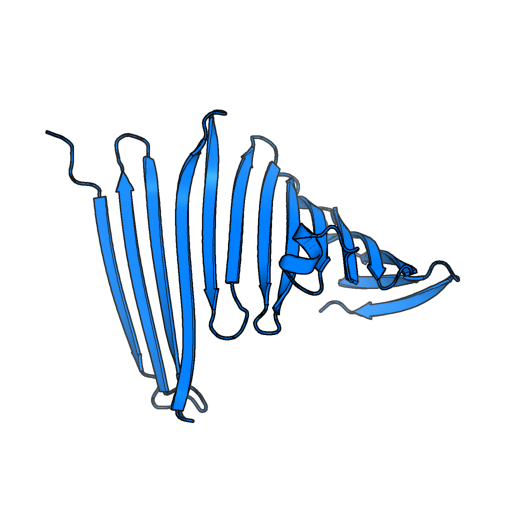E A 1 111 ? -9.877 -2.828 0.329 1.00 98.44 111 ILE A N 1
ATOM 889 C CA . ILE A 1 111 ? -9.372 -2.014 1.425 1.00 98.44 111 ILE A CA 1
ATOM 890 C C . ILE A 1 111 ? -9.142 -0.610 0.889 1.00 98.44 111 ILE A C 1
ATOM 892 O O . ILE A 1 111 ? -8.406 -0.440 -0.073 1.00 98.44 111 ILE A O 1
ATOM 896 N N . LEU A 1 112 ? -9.730 0.390 1.536 1.00 98.38 112 LEU A N 1
ATOM 897 C CA . LEU A 1 112 ? -9.362 1.793 1.366 1.00 98.38 112 LEU A CA 1
ATOM 898 C C . LEU A 1 112 ? -8.522 2.221 2.551 1.00 98.38 112 LEU A C 1
ATOM 900 O O . LEU A 1 112 ? -8.895 1.929 3.688 1.00 98.38 112 LEU A O 1
ATOM 904 N N . PHE A 1 113 ? -7.430 2.926 2.304 1.00 98.31 113 PHE A N 1
ATOM 905 C CA . PHE A 1 113 ? -6.566 3.415 3.362 1.00 98.31 113 PHE A CA 1
ATOM 906 C C . PHE A 1 113 ? -6.083 4.838 3.085 1.00 98.31 113 PHE A C 1
ATOM 908 O O . PHE A 1 113 ? -5.867 5.246 1.947 1.00 98.31 113 PHE A O 1
ATOM 915 N N . ASN A 1 114 ? -5.911 5.591 4.163 1.00 98.25 114 ASN A N 1
ATOM 916 C CA . ASN A 1 114 ? -5.264 6.892 4.172 1.00 98.25 114 ASN A CA 1
ATOM 917 C C . ASN A 1 114 ? -4.329 6.932 5.384 1.00 98.25 114 ASN A C 1
ATOM 919 O O . ASN A 1 114 ? -4.672 6.404 6.442 1.00 98.25 114 ASN A O 1
ATOM 923 N N . ALA A 1 115 ? -3.150 7.518 5.244 1.00 98.00 115 ALA A N 1
ATOM 924 C CA . ALA A 1 115 ? -2.233 7.730 6.347 1.00 98.00 115 ALA A CA 1
ATOM 925 C C . ALA A 1 115 ? -1.538 9.082 6.221 1.00 98.00 115 ALA A C 1
ATOM 927 O O . ALA A 1 115 ? -1.210 9.525 5.125 1.00 98.00 115 ALA A O 1
ATOM 928 N N . ILE A 1 116 ? -1.263 9.713 7.355 1.00 98.19 116 ILE A N 1
ATOM 929 C CA . ILE A 1 116 ? -0.470 10.936 7.446 1.00 98.19 116 ILE A CA 1
ATOM 930 C C . ILE A 1 116 ? 0.695 10.667 8.388 1.00 98.19 116 ILE A C 1
ATOM 932 O O . ILE A 1 116 ? 0.482 10.309 9.544 1.00 98.19 116 ILE A O 1
ATOM 936 N N . GLU A 1 117 ? 1.918 10.898 7.922 1.00 97.69 117 GLU A N 1
ATOM 937 C CA . GLU A 1 117 ? 3.128 10.868 8.741 1.00 97.69 117 GLU A CA 1
ATOM 938 C C . GLU A 1 117 ? 3.706 12.280 8.864 1.00 97.69 117 GLU A C 1
ATOM 940 O O . GLU A 1 117 ? 4.129 12.893 7.885 1.00 97.69 117 GLU A O 1
ATOM 945 N N . TYR A 1 118 ? 3.733 12.815 10.082 1.00 97.56 118 TYR A N 1
ATOM 946 C CA . TYR A 1 118 ? 4.302 14.125 10.381 1.00 97.56 118 TYR A CA 1
ATOM 947 C C . TYR A 1 118 ? 5.822 14.035 10.578 1.00 97.56 118 TYR A C 1
ATOM 949 O O . TYR A 1 118 ? 6.346 13.052 11.097 1.00 97.56 118 TYR A O 1
ATOM 957 N N . ASN A 1 119 ? 6.544 15.127 10.306 1.00 95.38 119 ASN A N 1
ATOM 958 C CA . ASN A 1 119 ? 8.014 15.190 10.430 1.00 95.38 119 ASN A CA 1
ATOM 959 C C . ASN A 1 119 ? 8.575 14.883 11.839 1.00 95.38 119 ASN A C 1
ATOM 961 O O . ASN A 1 119 ? 9.779 14.699 12.006 1.00 95.38 119 ASN A O 1
ATOM 965 N N . ASN A 1 120 ? 7.731 14.880 12.873 1.00 94.62 120 ASN A N 1
ATOM 966 C CA . ASN A 1 120 ? 8.106 14.506 14.240 1.00 94.62 120 ASN A CA 1
ATOM 967 C C . ASN A 1 120 ? 7.974 12.990 14.514 1.00 94.62 120 ASN A C 1
ATOM 969 O O . ASN A 1 120 ? 8.120 12.585 15.667 1.00 94.62 120 ASN A O 1
ATOM 973 N N . GLY A 1 121 ? 7.655 12.184 13.495 1.00 93.56 121 GLY A N 1
ATOM 974 C CA . GLY A 1 121 ? 7.443 10.737 13.575 1.00 93.56 121 GLY A CA 1
ATOM 975 C C . GLY A 1 121 ? 6.070 10.317 14.109 1.00 93.56 121 GLY A C 1
ATOM 976 O O . GLY A 1 121 ? 5.806 9.126 14.228 1.00 93.56 121 GLY A O 1
ATOM 977 N N . SER A 1 122 ? 5.199 11.266 14.468 1.00 96.56 122 SER A N 1
ATOM 978 C CA . SER A 1 122 ? 3.798 10.954 14.775 1.00 96.56 122 SER A CA 1
ATOM 979 C C . SER A 1 122 ? 2.979 10.832 13.498 1.00 96.56 122 SER A C 1
ATOM 981 O O . SER A 1 122 ? 3.382 11.334 12.451 1.00 96.56 122 SER A O 1
ATOM 983 N N . GLY A 1 123 ? 1.804 10.228 13.588 1.00 96.94 123 GLY A N 1
ATOM 984 C CA . GLY A 1 123 ? 0.927 10.107 12.443 1.00 96.94 123 GLY A CA 1
ATOM 985 C C . GLY A 1 123 ? -0.438 9.544 12.769 1.00 96.94 123 GLY A C 1
ATOM 986 O O . GLY A 1 123 ? -0.804 9.326 13.930 1.00 96.94 123 GLY A O 1
ATOM 987 N N . GLU A 1 124 ? -1.198 9.354 11.706 1.00 97.31 124 GLU A N 1
ATOM 988 C CA . GLU A 1 124 ? -2.576 8.903 11.735 1.00 97.31 124 GLU A CA 1
ATOM 989 C C . GLU A 1 124 ? -2.810 7.947 10.566 1.00 97.31 124 GLU A C 1
ATOM 991 O O . GLU A 1 124 ? -2.257 8.139 9.489 1.00 97.31 124 GLU A O 1
ATOM 996 N N . LEU A 1 125 ? -3.584 6.894 10.796 1.00 96.94 125 LEU A N 1
ATOM 997 C CA . LEU A 1 125 ? -3.921 5.867 9.820 1.00 96.94 125 LEU A CA 1
ATOM 998 C C . LEU A 1 125 ? -5.421 5.619 9.884 1.00 96.94 125 LEU A C 1
ATOM 1000 O O . LEU A 1 125 ? -5.965 5.318 10.950 1.00 96.94 125 LEU A O 1
ATOM 1004 N N . TRP A 1 126 ? -6.059 5.649 8.728 1.00 97.88 126 TRP A N 1
ATOM 1005 C CA . TRP A 1 126 ? -7.422 5.211 8.509 1.00 97.88 126 TRP A CA 1
ATOM 1006 C C . TRP A 1 126 ? -7.407 4.051 7.532 1.00 97.88 126 TRP A C 1
ATOM 1008 O O . TRP A 1 126 ? -6.748 4.113 6.499 1.00 97.88 126 TRP A O 1
ATOM 1018 N N . ALA A 1 127 ? -8.168 3.005 7.829 1.00 98.00 127 ALA A N 1
ATOM 1019 C CA . ALA A 1 127 ? -8.429 1.948 6.867 1.00 98.00 127 ALA A CA 1
ATOM 1020 C C . ALA A 1 127 ? -9.875 1.470 6.978 1.00 98.00 127 ALA A C 1
ATOM 1022 O O . ALA A 1 127 ? -10.429 1.386 8.071 1.00 98.00 127 ALA A O 1
ATOM 1023 N N . SER A 1 128 ? -10.496 1.158 5.849 1.00 98.06 128 SER A N 1
ATOM 1024 C CA . SER A 1 128 ? -11.826 0.560 5.776 1.00 98.06 128 SER A CA 1
ATOM 1025 C C . SER A 1 128 ? -11.772 -0.665 4.880 1.00 98.06 128 SER A C 1
ATOM 1027 O O . SER A 1 128 ? -11.301 -0.574 3.752 1.00 98.06 128 SER A O 1
ATOM 1029 N N . VAL A 1 129 ? -12.259 -1.797 5.378 1.00 98.00 129 VAL A N 1
ATOM 1030 C CA . VAL A 1 129 ? -12.304 -3.068 4.649 1.00 98.00 129 VAL A CA 1
ATOM 1031 C C . VAL A 1 129 ? -13.740 -3.354 4.241 1.00 98.00 129 VAL A C 1
ATOM 1033 O O . VAL A 1 129 ? -14.634 -3.370 5.084 1.00 98.00 129 VAL A O 1
ATOM 1036 N N . TYR A 1 130 ? -13.948 -3.625 2.963 1.00 98.12 130 TYR A N 1
ATOM 1037 C CA . TYR A 1 130 ? -15.217 -3.986 2.348 1.00 98.12 130 TYR A CA 1
ATOM 1038 C C . TYR A 1 130 ? -15.151 -5.423 1.835 1.00 98.12 130 TYR A C 1
ATOM 1040 O O . TYR A 1 130 ? -14.078 -5.941 1.525 1.00 98.12 130 TYR A O 1
ATOM 1048 N N . GLU A 1 131 ? -16.316 -6.061 1.714 1.00 97.69 131 GLU A N 1
ATOM 1049 C CA . GLU A 1 131 ? -16.427 -7.412 1.149 1.00 97.69 131 GLU A CA 1
ATOM 1050 C C . GLU A 1 131 ? -15.884 -7.482 -0.286 1.00 97.69 131 GLU A C 1
ATOM 1052 O O . GLU A 1 131 ? -15.301 -8.488 -0.672 1.00 97.69 131 GLU A O 1
ATOM 1057 N N . SER A 1 132 ? -16.057 -6.411 -1.064 1.00 98.19 132 SER A N 1
ATOM 1058 C CA . SER A 1 132 ? -15.530 -6.257 -2.422 1.00 98.19 132 SER A CA 1
ATOM 1059 C C . SER A 1 132 ? -15.556 -4.787 -2.854 1.00 98.19 132 SER A C 1
ATOM 1061 O O . SER A 1 132 ? -16.161 -3.947 -2.179 1.00 98.19 132 SER A O 1
ATOM 1063 N N . ARG A 1 133 ? -14.945 -4.470 -4.004 1.00 97.56 133 ARG A N 1
ATOM 1064 C CA . ARG A 1 133 ? -15.048 -3.138 -4.625 1.00 97.56 133 ARG A CA 1
ATOM 1065 C C . ARG A 1 133 ? -16.498 -2.782 -4.965 1.00 97.56 133 ARG A C 1
ATOM 1067 O O . ARG A 1 133 ? -16.929 -1.672 -4.676 1.00 97.56 133 ARG A O 1
ATOM 1074 N N . ASP A 1 134 ? -17.270 -3.737 -5.484 1.00 98.12 134 ASP A N 1
ATOM 1075 C CA . ASP A 1 134 ? -18.687 -3.529 -5.805 1.00 98.12 134 ASP A CA 1
ATOM 1076 C C . ASP A 1 134 ? -19.502 -3.152 -4.557 1.00 98.12 134 ASP A C 1
ATOM 1078 O O . ASP A 1 134 ? -20.382 -2.296 -4.629 1.00 98.12 134 ASP A O 1
ATOM 1082 N N . ALA A 1 135 ? -19.216 -3.760 -3.399 1.00 97.56 135 ALA A N 1
ATOM 1083 C CA . ALA A 1 135 ? -19.877 -3.411 -2.138 1.00 97.56 135 ALA A CA 1
ATOM 1084 C C . ALA A 1 135 ? -19.597 -1.946 -1.752 1.00 97.56 135 ALA A C 1
ATOM 1086 O O . ALA A 1 135 ? -20.520 -1.197 -1.426 1.00 97.56 135 ALA A O 1
ATOM 1087 N N . TYR A 1 136 ? -18.339 -1.507 -1.869 1.00 97.50 136 TYR A N 1
ATOM 1088 C CA . TYR A 1 136 ? -17.963 -0.107 -1.660 1.00 97.50 136 TYR A CA 1
ATOM 1089 C C . TYR A 1 136 ? -18.698 0.839 -2.625 1.00 97.50 136 TYR A C 1
ATOM 1091 O O . TYR A 1 136 ? -19.322 1.806 -2.186 1.00 97.50 136 TYR A O 1
ATOM 1099 N N . GLU A 1 137 ? -18.680 0.546 -3.927 1.00 97.31 137 GLU A N 1
ATOM 1100 C CA . GLU A 1 137 ? -19.304 1.391 -4.955 1.00 97.31 137 GLU A CA 1
ATOM 1101 C C . GLU A 1 137 ? -20.834 1.478 -4.812 1.00 97.31 137 GLU A C 1
ATOM 1103 O O . GLU A 1 137 ? -21.432 2.513 -5.117 1.00 97.31 137 GLU A O 1
ATOM 1108 N N . ASN A 1 138 ? -21.474 0.423 -4.300 1.00 98.00 138 ASN A N 1
ATOM 1109 C CA . ASN A 1 138 ? -22.908 0.403 -4.001 1.00 98.00 138 ASN A CA 1
ATOM 1110 C C . ASN A 1 138 ? -23.272 1.084 -2.667 1.00 98.00 138 ASN A C 1
ATOM 1112 O O . ASN A 1 138 ? -24.458 1.281 -2.387 1.00 98.00 138 ASN A O 1
ATOM 1116 N N . GLY A 1 139 ? -22.280 1.484 -1.865 1.00 96.75 139 GLY A N 1
ATOM 1117 C CA . GLY A 1 139 ? -22.480 2.142 -0.575 1.00 96.75 139 GLY A CA 1
ATOM 1118 C C . GLY A 1 139 ? -22.805 1.189 0.577 1.00 96.75 139 GLY A C 1
ATOM 1119 O O . GLY A 1 139 ? -23.406 1.621 1.566 1.00 96.75 139 GLY A O 1
ATOM 1120 N N . ASP A 1 140 ? -22.427 -0.087 0.464 1.00 96.75 140 ASP A N 1
ATOM 1121 C CA . ASP A 1 140 ? -22.534 -1.041 1.565 1.00 96.75 140 ASP A CA 1
ATOM 1122 C C . ASP A 1 140 ? -21.567 -0.658 2.703 1.00 96.75 140 ASP A C 1
ATOM 1124 O O . ASP A 1 140 ? -20.488 -0.103 2.463 1.00 96.75 140 ASP A O 1
ATOM 1128 N N . PRO A 1 141 ? -21.927 -0.923 3.972 1.00 95.50 141 PRO A N 1
ATOM 1129 C CA . PRO A 1 141 ? -21.059 -0.597 5.094 1.00 95.50 141 PRO A CA 1
ATOM 1130 C C . PRO A 1 141 ? -19.790 -1.470 5.101 1.00 95.50 141 PRO A C 1
ATOM 1132 O O . PRO A 1 141 ? -19.856 -2.653 4.756 1.00 95.50 141 PRO A O 1
ATOM 1135 N N . PRO A 1 142 ? -18.645 -0.935 5.562 1.00 96.50 142 PRO A N 1
ATOM 1136 C CA . PRO A 1 142 ? -17.420 -1.713 5.707 1.00 96.50 142 PRO A CA 1
ATOM 1137 C C . PRO A 1 142 ? -17.562 -2.806 6.780 1.00 96.50 142 PRO A C 1
ATOM 1139 O O . PRO A 1 142 ? -18.234 -2.628 7.799 1.00 96.50 142 PRO A O 1
ATOM 1142 N N . LEU A 1 143 ? -16.863 -3.922 6.569 1.00 96.56 143 LEU A N 1
ATOM 1143 C CA . LEU A 1 143 ? -16.705 -5.023 7.524 1.00 96.56 143 LEU A CA 1
ATOM 1144 C C . LEU A 1 143 ? -15.878 -4.590 8.742 1.00 96.56 143 LEU A C 1
ATOM 1146 O O . LEU A 1 143 ? -16.167 -4.978 9.878 1.00 96.56 143 LEU A O 1
ATOM 1150 N N . LEU A 1 144 ? -14.855 -3.773 8.484 1.00 96.56 144 LEU A N 1
ATOM 1151 C CA . LEU A 1 144 ? -13.884 -3.302 9.460 1.00 96.56 144 LEU A CA 1
ATOM 1152 C C . LEU A 1 144 ? -13.518 -1.847 9.166 1.00 96.56 144 LEU A C 1
ATOM 1154 O O . LEU A 1 144 ? -13.235 -1.501 8.022 1.00 96.56 144 LEU A O 1
ATOM 1158 N N . VAL A 1 145 ? -13.469 -1.013 10.201 1.00 97.44 145 VAL A N 1
ATOM 1159 C CA . VAL A 1 145 ? -12.929 0.350 10.142 1.00 97.44 145 VAL A CA 1
ATOM 1160 C C . VAL A 1 145 ? -11.855 0.490 11.203 1.00 97.44 145 VAL A C 1
ATOM 1162 O O . VAL A 1 145 ? -12.096 0.218 12.377 1.00 97.44 145 VAL A O 1
ATOM 1165 N N . ILE A 1 146 ? -10.676 0.926 10.794 1.00 96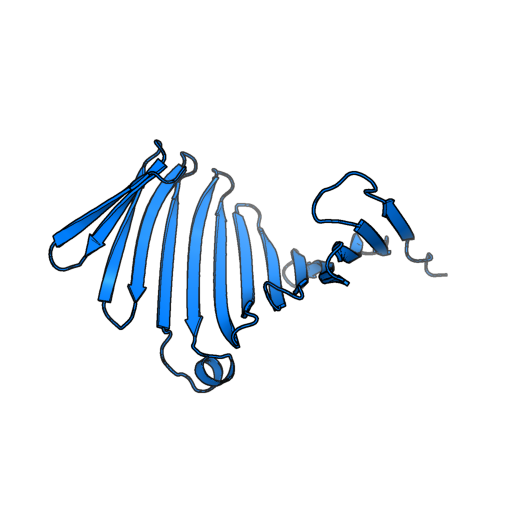.81 146 ILE A N 1
ATOM 1166 C CA . ILE A 1 146 ? -9.515 1.152 11.642 1.00 96.81 146 ILE A CA 1
ATOM 1167 C C . ILE A 1 146 ? -9.213 2.644 11.615 1.00 96.81 146 ILE A C 1
ATOM 1169 O O . ILE A 1 146 ? -9.175 3.255 10.549 1.00 96.81 146 ILE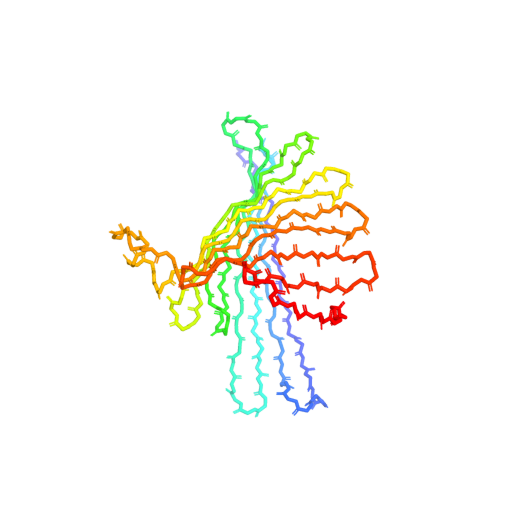 A O 1
ATOM 1173 N N . HIS A 1 147 ? -8.975 3.217 12.789 1.00 97.19 147 HIS A N 1
ATOM 1174 C CA . HIS A 1 147 ? -8.497 4.585 12.927 1.00 97.19 147 HIS A CA 1
ATOM 1175 C C . HIS A 1 147 ? -7.482 4.672 14.061 1.00 97.19 147 HIS A C 1
ATOM 1177 O O . HIS A 1 147 ? -7.859 4.589 15.229 1.00 97.19 147 HIS A O 1
ATOM 1183 N N . ILE A 1 148 ? -6.202 4.813 13.729 1.00 95.62 148 ILE A N 1
ATOM 1184 C CA . ILE A 1 148 ? -5.088 4.804 14.680 1.00 95.62 148 ILE A CA 1
ATOM 1185 C C . ILE A 1 148 ? -4.320 6.119 14.612 1.00 95.62 148 ILE A C 1
ATOM 1187 O O . ILE A 1 148 ? -4.028 6.619 13.538 1.00 95.62 148 ILE A O 1
ATOM 1191 N N . PHE A 1 149 ? -3.930 6.626 15.774 1.00 96.06 149 PHE A N 1
ATOM 1192 C CA . PHE A 1 149 ? -2.930 7.666 15.963 1.00 96.06 149 PHE A CA 1
ATOM 1193 C C . PHE A 1 149 ? -1.696 7.041 16.599 1.00 96.06 149 PHE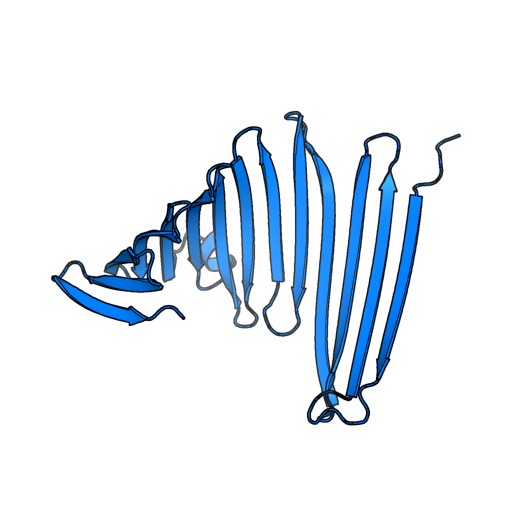 A C 1
ATOM 1195 O O . PHE A 1 149 ? -1.814 6.335 17.605 1.00 96.06 149 PHE A O 1
ATOM 1202 N N . TYR A 1 150 ? -0.518 7.359 16.084 1.00 93.38 150 TYR A N 1
ATOM 1203 C CA . TYR A 1 150 ? 0.751 6.960 16.681 1.00 93.38 150 TYR A CA 1
ATOM 1204 C C . TYR A 1 150 ? 1.619 8.189 16.957 1.00 93.38 150 TYR A C 1
ATOM 1206 O O . TYR A 1 150 ? 1.598 9.179 16.230 1.00 93.38 150 TYR A O 1
ATOM 1214 N N . GLY A 1 151 ? 2.338 8.161 18.070 1.00 93.44 151 GLY A N 1
ATOM 1215 C CA . GLY A 1 151 ? 3.328 9.150 18.462 1.00 93.44 151 GLY A CA 1
ATOM 1216 C C . GLY A 1 151 ? 4.707 8.777 17.930 1.00 93.44 151 GLY A C 1
ATOM 1217 O O . GLY A 1 151 ? 5.016 7.603 17.740 1.00 93.44 151 GLY A O 1
ATOM 1218 N N . GLY A 1 152 ? 5.575 9.777 17.758 1.00 92.19 152 GLY A N 1
ATOM 1219 C CA . GLY A 1 152 ? 6.967 9.553 17.341 1.00 92.19 152 GLY A CA 1
ATOM 1220 C C . GLY A 1 152 ? 7.830 8.818 18.374 1.00 92.19 152 GLY A C 1
ATOM 1221 O O . GLY A 1 152 ? 8.981 8.496 18.100 1.00 92.19 152 GLY A O 1
ATOM 1222 N N . ASP A 1 153 ? 7.290 8.554 19.565 1.00 92.00 153 ASP A N 1
ATOM 1223 C CA . ASP A 1 153 ? 7.896 7.711 20.596 1.00 92.00 153 ASP A CA 1
ATOM 1224 C C . ASP A 1 153 ? 7.461 6.237 20.506 1.00 92.00 153 ASP A C 1
ATOM 1226 O O . ASP A 1 153 ? 7.868 5.436 21.344 1.00 92.00 153 ASP A O 1
ATOM 1230 N N . GLY A 1 154 ? 6.640 5.874 19.514 1.00 84.19 154 GLY A N 1
ATOM 1231 C CA . GLY A 1 154 ? 6.095 4.527 19.336 1.00 84.19 154 GLY A CA 1
ATOM 1232 C C . GLY A 1 154 ? 4.839 4.237 20.162 1.00 84.19 154 GLY A C 1
ATOM 1233 O O . GLY A 1 154 ? 4.262 3.162 20.026 1.00 84.19 154 GLY A O 1
ATOM 1234 N N . SER A 1 155 ? 4.378 5.176 20.998 1.00 93.12 155 SER A N 1
ATOM 1235 C CA . SER A 1 155 ? 3.069 5.058 21.647 1.00 93.12 155 SER A CA 1
ATOM 1236 C C . SER A 1 155 ? 1.936 5.363 20.667 1.00 93.12 155 SER A C 1
ATOM 1238 O O . SER A 1 155 ? 2.153 5.922 19.598 1.00 93.12 155 SER A O 1
ATOM 1240 N N . GLY A 1 156 ? 0.697 5.033 21.012 1.00 93.38 156 GLY A N 1
ATOM 1241 C CA . GLY A 1 156 ? -0.431 5.320 20.137 1.00 93.38 156 GLY A CA 1
ATOM 1242 C C . GLY A 1 156 ? -1.776 5.011 20.761 1.00 93.38 156 GLY A C 1
ATOM 1243 O O . GLY A 1 156 ? -1.881 4.420 21.837 1.00 93.38 156 GLY A O 1
ATOM 1244 N N . LYS A 1 157 ? -2.835 5.406 20.067 1.00 95.69 157 LYS A N 1
ATOM 1245 C CA . LYS A 1 157 ? -4.210 5.069 20.422 1.00 95.69 157 LYS A CA 1
ATOM 1246 C C . LYS A 1 157 ? -5.086 5.057 19.187 1.00 95.69 157 LYS A C 1
ATOM 1248 O O . LYS A 1 157 ? -4.797 5.747 18.221 1.00 95.69 157 LYS A O 1
ATOM 1253 N N . GLY A 1 158 ? -6.210 4.374 19.244 1.00 95.50 158 GLY A N 1
ATOM 1254 C CA . GLY A 1 158 ? -7.136 4.379 18.132 1.00 95.50 158 GLY A CA 1
ATOM 1255 C C . GLY A 1 158 ? -8.407 3.622 18.418 1.00 95.50 158 GLY A C 1
ATOM 1256 O O . GLY A 1 158 ? -8.699 3.257 19.559 1.00 95.50 158 GLY A O 1
ATOM 1257 N N . THR A 1 159 ? -9.153 3.384 17.355 1.00 95.94 159 THR A N 1
ATOM 1258 C CA . THR A 1 159 ? -10.364 2.587 17.381 1.00 95.94 159 THR A CA 1
ATOM 1259 C C . THR A 1 159 ? -10.361 1.579 16.249 1.00 95.94 159 THR A C 1
ATOM 1261 O O . THR A 1 159 ? -9.864 1.841 15.155 1.00 95.94 159 THR A O 1
ATOM 1264 N N . ILE A 1 160 ? -10.930 0.417 16.532 1.00 94.62 160 ILE A N 1
ATOM 1265 C CA . ILE A 1 160 ? -11.264 -0.598 15.544 1.00 94.62 160 ILE A CA 1
ATOM 1266 C C . ILE A 1 160 ? -12.762 -0.825 15.666 1.00 94.62 160 ILE A C 1
ATOM 1268 O O . ILE A 1 160 ? -13.252 -1.091 16.760 1.00 94.62 160 ILE A O 1
ATOM 1272 N N . THR A 1 161 ? -13.502 -0.697 14.573 1.00 94.88 161 THR A N 1
ATOM 1273 C CA . THR A 1 161 ? -14.927 -1.016 14.521 1.00 94.88 161 THR A CA 1
ATOM 1274 C C . THR A 1 161 ? -15.136 -2.204 13.606 1.00 94.88 161 THR A C 1
ATOM 1276 O O . THR A 1 161 ? -14.841 -2.121 12.422 1.00 94.88 161 THR A O 1
ATOM 1279 N N . GLU A 1 162 ? -15.662 -3.294 14.150 1.00 92.50 162 GLU A N 1
ATOM 1280 C CA . GLU A 1 162 ? -15.926 -4.538 13.432 1.00 92.50 162 GLU A CA 1
ATOM 1281 C C . GLU A 1 162 ? -17.360 -4.976 13.728 1.00 92.50 162 GLU A C 1
ATOM 1283 O O . GLU A 1 162 ? -17.762 -5.046 14.893 1.00 92.50 162 GLU A O 1
ATOM 1288 N N . ASN A 1 163 ? -18.153 -5.266 12.692 1.00 86.00 163 ASN A N 1
ATOM 1289 C CA . ASN A 1 163 ? -19.537 -5.738 12.851 1.00 86.00 163 ASN A CA 1
ATOM 1290 C C . ASN A 1 163 ? -20.390 -4.852 13.792 1.00 86.00 163 ASN A C 1
ATOM 1292 O O . ASN A 1 163 ? -21.197 -5.342 14.586 1.00 86.00 163 ASN A O 1
ATOM 1296 N N . GLY A 1 164 ? -20.174 -3.532 13.745 1.00 83.25 164 GLY A N 1
ATOM 1297 C CA . GLY A 1 164 ? -20.867 -2.549 14.586 1.00 83.25 164 GLY A CA 1
ATOM 1298 C C . GLY A 1 164 ? -20.398 -2.476 16.045 1.00 83.25 164 GLY A C 1
ATOM 1299 O O . GLY A 1 164 ? -20.966 -1.705 16.818 1.00 83.25 164 GLY A O 1
ATOM 1300 N N . LYS A 1 165 ? -19.373 -3.239 16.441 1.00 90.06 165 LYS A N 1
ATOM 1301 C CA . LYS A 1 165 ? -18.722 -3.133 17.752 1.00 90.06 165 LYS A CA 1
ATOM 1302 C C . LYS A 1 165 ? -17.440 -2.327 17.632 1.00 90.06 165 LYS A C 1
ATOM 1304 O O . LYS A 1 165 ? -16.606 -2.638 16.791 1.00 90.06 165 LYS A O 1
ATOM 1309 N N . THR A 1 166 ? -17.265 -1.336 18.500 1.00 93.38 166 THR A N 1
ATOM 1310 C CA . THR A 1 166 ? -16.042 -0.528 18.552 1.00 93.38 166 THR A CA 1
ATOM 1311 C C . THR A 1 166 ? -15.162 -0.951 19.723 1.00 93.38 166 THR A C 1
ATOM 1313 O O . THR A 1 166 ? -15.628 -1.091 20.856 1.00 93.38 166 THR A O 1
ATOM 1316 N N . TYR A 1 167 ? -13.875 -1.093 19.448 1.00 93.81 167 TYR A N 1
ATOM 1317 C CA . TYR A 1 167 ? -12.816 -1.383 20.398 1.00 93.81 167 TYR A CA 1
ATOM 1318 C C . TYR A 1 167 ? -11.844 -0.209 20.417 1.00 93.81 167 TYR A C 1
ATOM 1320 O O . TYR A 1 167 ? -11.452 0.287 19.363 1.00 93.81 167 TYR A O 1
ATOM 1328 N N . ASN A 1 168 ? -11.444 0.231 21.605 1.00 94.69 168 ASN A N 1
ATOM 1329 C CA . ASN A 1 168 ? -10.364 1.195 21.763 1.00 94.69 168 ASN A CA 1
ATOM 1330 C C . ASN A 1 168 ? -9.039 0.443 21.809 1.00 94.69 168 ASN A C 1
ATOM 1332 O O . ASN A 1 168 ? -8.913 -0.533 22.547 1.00 94.69 168 ASN A O 1
ATOM 1336 N N . VAL A 1 169 ? -8.053 0.916 21.061 1.00 92.56 169 VAL A N 1
ATOM 1337 C CA . VAL A 1 169 ? -6.705 0.348 21.035 1.00 92.56 169 VAL A CA 1
ATOM 1338 C C . VAL A 1 169 ? -5.740 1.358 21.630 1.00 92.56 169 VAL A C 1
ATOM 1340 O O . VAL A 1 169 ? -5.862 2.553 21.366 1.00 92.56 169 VAL A O 1
ATOM 1343 N N . VAL A 1 170 ? -4.796 0.896 22.443 1.00 92.62 170 VAL A N 1
ATOM 1344 C CA . VAL A 1 170 ? -3.698 1.699 22.986 1.00 92.62 170 VAL A CA 1
ATOM 1345 C C . VAL A 1 170 ? -2.398 0.935 22.788 1.00 92.62 170 VAL A C 1
ATOM 1347 O O . VAL A 1 170 ? -2.324 -0.243 23.130 1.00 92.62 170 VAL A O 1
ATOM 1350 N N . TYR A 1 171 ? -1.393 1.625 22.258 1.00 88.81 171 TYR A N 1
ATOM 1351 C CA . TYR A 1 171 ? -0.038 1.126 22.052 1.00 88.81 171 TYR A CA 1
ATOM 1352 C C . TYR A 1 171 ? 0.880 1.853 23.028 1.00 88.81 171 TYR A C 1
ATOM 1354 O O . TYR A 1 171 ? 0.853 3.086 23.113 1.00 88.81 171 TYR A O 1
ATOM 1362 N N . SER A 1 172 ? 1.678 1.113 23.781 1.00 87.31 172 SER A N 1
ATOM 1363 C CA . SER A 1 172 ? 2.704 1.685 24.646 1.00 87.31 172 SER A CA 1
ATOM 1364 C C . SER A 1 172 ? 4.087 1.590 24.010 1.00 87.31 172 SER A C 1
ATOM 1366 O O . SER A 1 172 ? 4.343 0.795 23.111 1.00 87.31 172 SER A O 1
ATOM 1368 N N . VAL A 1 173 ? 4.999 2.426 24.507 1.00 87.06 173 VAL A N 1
ATOM 1369 C CA . VAL A 1 173 ? 6.386 2.547 24.019 1.00 87.06 173 VAL A CA 1
ATOM 1370 C C . VAL A 1 173 ? 7.180 1.237 24.157 1.00 87.06 173 VAL A C 1
ATOM 1372 O O . VAL A 1 173 ? 8.180 1.034 23.477 1.00 87.06 173 VAL A O 1
ATOM 1375 N N . ASP A 1 174 ? 6.755 0.339 25.043 1.00 86.50 174 ASP A N 1
ATOM 1376 C CA . ASP A 1 174 ? 7.348 -0.984 25.256 1.00 86.50 174 ASP A CA 1
ATOM 1377 C C . ASP A 1 174 ? 6.774 -2.080 24.338 1.00 86.50 174 ASP A C 1
ATOM 1379 O O . ASP A 1 174 ? 7.174 -3.238 24.457 1.00 86.50 174 ASP A O 1
ATOM 1383 N N . GLY A 1 175 ? 5.877 -1.724 23.412 1.00 79.69 175 GLY A N 1
ATOM 1384 C CA . GLY A 1 175 ? 5.270 -2.648 22.455 1.00 79.69 175 GLY A CA 1
ATOM 1385 C C . GLY A 1 175 ? 4.057 -3.407 22.996 1.00 79.69 175 GLY A C 1
ATOM 1386 O O . GLY A 1 175 ? 3.552 -4.300 22.315 1.00 79.69 175 GLY A O 1
ATOM 1387 N N . GLU A 1 176 ? 3.550 -3.092 24.193 1.00 89.62 176 GLU A N 1
ATOM 1388 C CA . GLU A 1 176 ? 2.267 -3.655 24.622 1.00 89.62 176 GLU A CA 1
ATOM 1389 C C . GLU A 1 176 ? 1.103 -3.018 23.849 1.00 89.62 176 GLU A C 1
ATOM 1391 O O . GLU A 1 176 ? 1.010 -1.802 23.664 1.00 89.62 176 GLU A O 1
ATOM 1396 N N . ILE A 1 177 ? 0.182 -3.872 23.405 1.00 88.69 177 ILE A N 1
ATOM 1397 C CA . ILE A 1 177 ? -1.053 -3.473 22.737 1.00 88.69 177 ILE A CA 1
ATOM 1398 C C . ILE A 1 177 ? -2.205 -3.846 23.654 1.00 88.69 177 ILE A C 1
ATOM 1400 O O . ILE A 1 177 ? -2.419 -5.022 23.953 1.00 88.69 177 ILE A O 1
ATOM 1404 N N . LYS A 1 178 ? -2.967 -2.843 24.082 1.00 92.12 178 LYS A N 1
ATOM 1405 C CA . LYS A 1 178 ? -4.168 -3.014 24.894 1.00 92.12 178 LYS A CA 1
ATOM 1406 C C . LYS A 1 178 ? -5.405 -2.722 24.056 1.00 92.12 178 LYS A C 1
ATOM 1408 O O . LYS A 1 178 ? -5.547 -1.624 23.524 1.00 92.12 178 LYS A O 1
ATOM 1413 N N . VAL A 1 179 ? -6.321 -3.681 23.994 1.00 91.25 179 VAL A N 1
ATOM 1414 C CA . VAL A 1 179 ? -7.618 -3.547 23.322 1.00 91.25 179 VAL A CA 1
ATOM 1415 C C . VAL A 1 179 ? -8.723 -3.585 24.367 1.00 91.25 179 VAL A C 1
ATOM 1417 O O . VAL A 1 179 ? -8.781 -4.505 25.178 1.00 91.25 179 VAL A O 1
ATOM 1420 N N . VAL A 1 180 ? -9.589 -2.574 24.357 1.00 91.25 180 VAL A N 1
ATOM 1421 C CA . VAL A 1 180 ? -10.676 -2.388 25.325 1.00 91.25 180 VAL A CA 1
ATOM 1422 C C . VAL A 1 180 ? -12.003 -2.282 24.585 1.00 91.25 180 VAL A C 1
ATOM 1424 O O . VAL A 1 180 ? -12.208 -1.357 23.797 1.00 91.25 180 VAL A O 1
ATOM 1427 N N . SER A 1 181 ? -12.919 -3.212 24.839 1.00 89.06 181 SER A N 1
ATOM 1428 C CA . SER A 1 181 ? -14.286 -3.141 24.313 1.00 89.06 181 SER A CA 1
ATOM 1429 C C . SER A 1 181 ? -15.107 -2.059 25.026 1.00 89.06 181 SER A C 1
ATOM 1431 O O . SER A 1 181 ? -14.775 -1.619 26.128 1.00 89.06 181 SER A O 1
ATOM 1433 N N . GLN A 1 182 ? -16.234 -1.651 24.437 1.00 84.00 182 GLN A N 1
ATOM 1434 C CA . GLN A 1 182 ? -17.177 -0.736 25.102 1.00 84.00 182 GLN A CA 1
ATOM 1435 C C . GLN A 1 182 ? -17.785 -1.305 26.394 1.00 84.00 182 GLN A C 1
ATOM 1437 O O . GLN A 1 182 ? -18.227 -0.541 27.250 1.00 84.00 182 GLN A O 1
ATOM 1442 N N . GLU A 1 183 ? -17.802 -2.629 26.544 1.00 84.69 183 GLU A N 1
ATOM 1443 C CA . GLU A 1 183 ? -18.334 -3.331 27.718 1.00 84.69 183 GLU A CA 1
ATOM 1444 C C . GLU A 1 183 ? -17.311 -3.390 28.869 1.00 84.69 183 GLU A C 1
ATOM 1446 O O . GLU A 1 183 ? -17.653 -3.776 29.986 1.00 84.69 183 GLU A O 1
ATOM 1451 N N . GLY A 1 184 ? -16.076 -2.933 28.623 1.00 83.25 184 GLY A N 1
ATOM 1452 C CA . GLY A 1 184 ? -14.989 -2.902 29.600 1.00 83.25 184 GLY A CA 1
ATOM 1453 C C . GLY A 1 184 ? -14.119 -4.157 29.606 1.00 83.25 184 GLY A C 1
ATOM 1454 O O . GLY A 1 184 ? -13.212 -4.246 30.430 1.00 83.25 184 GLY A O 1
ATOM 1455 N N . ASP A 1 185 ? -14.362 -5.104 28.696 1.00 87.00 185 ASP A N 1
ATOM 1456 C CA . ASP A 1 185 ? -13.465 -6.244 28.504 1.00 87.00 185 ASP A CA 1
ATOM 1457 C C . ASP A 1 185 ? -12.141 -5.773 27.904 1.00 87.00 185 ASP A C 1
ATOM 1459 O O . ASP A 1 185 ? -12.127 -5.033 26.915 1.00 87.00 185 ASP A O 1
ATOM 1463 N N . GLU A 1 186 ? -11.038 -6.228 28.490 1.00 90.75 186 GLU A N 1
ATOM 1464 C CA . GLU A 1 186 ? -9.689 -5.847 28.090 1.00 90.75 186 GLU A CA 1
ATOM 1465 C C . GLU A 1 186 ? -8.879 -7.079 27.697 1.00 90.75 186 GLU A C 1
ATOM 1467 O O . GLU A 1 186 ? -8.904 -8.106 28.380 1.00 90.75 186 GLU A O 1
ATOM 1472 N N . VAL A 1 187 ? -8.115 -6.953 26.616 1.00 89.38 187 VAL A N 1
ATOM 1473 C CA . VAL A 1 187 ? -7.107 -7.935 26.226 1.00 89.38 187 VAL A CA 1
ATOM 1474 C C . VAL A 1 187 ? -5.798 -7.205 25.957 1.00 89.38 187 VAL A C 1
ATOM 1476 O O . VAL A 1 187 ? -5.785 -6.172 25.286 1.00 89.38 187 VAL A O 1
ATOM 1479 N N . THR A 1 188 ? -4.703 -7.741 26.494 1.00 88.44 188 THR A N 1
ATOM 1480 C CA . THR A 1 188 ? -3.351 -7.224 26.273 1.00 88.44 188 THR A CA 1
ATOM 1481 C C . THR A 1 188 ? -2.522 -8.264 25.540 1.00 88.44 188 THR A C 1
ATOM 1483 O O . THR A 1 188 ? -2.543 -9.446 25.891 1.00 88.44 188 THR A O 1
ATOM 1486 N N . PHE A 1 189 ? -1.767 -7.810 24.547 1.00 87.38 189 PHE A N 1
ATOM 1487 C CA . PHE A 1 189 ? -0.848 -8.625 23.764 1.00 87.38 189 PHE A CA 1
ATOM 1488 C C . PHE A 1 189 ? 0.513 -7.933 23.699 1.00 87.38 189 PHE A C 1
ATOM 1490 O O . PHE A 1 189 ? 0.594 -6.707 23.757 1.00 87.38 189 PHE A O 1
ATOM 1497 N N . SER A 1 190 ? 1.577 -8.714 23.537 1.00 81.19 190 SER A N 1
ATOM 1498 C CA . SER A 1 190 ? 2.897 -8.178 23.200 1.00 81.19 190 SER A CA 1
ATOM 1499 C C . SER A 1 190 ? 3.013 -8.059 21.681 1.00 81.19 190 SER A C 1
ATOM 1501 O O . SER A 1 190 ? 2.963 -9.076 20.987 1.00 81.19 190 SER A O 1
ATOM 1503 N N . GLY A 1 191 ? 3.151 -6.836 21.172 1.00 61.66 191 GLY A N 1
ATOM 1504 C CA . GLY A 1 191 ? 3.537 -6.556 19.792 1.00 61.66 191 GLY A CA 1
ATOM 1505 C C . GLY A 1 191 ? 5.056 -6.625 19.680 1.00 61.66 191 GLY A C 1
ATOM 1506 O O . GLY A 1 191 ? 5.732 -5.627 19.910 1.00 61.66 191 GLY A O 1
ATOM 1507 N N . TYR A 1 192 ? 5.587 -7.822 19.423 1.00 51.25 192 TYR A N 1
ATOM 1508 C CA . TYR A 1 192 ? 7.002 -8.018 19.092 1.00 51.25 192 TYR A CA 1
ATOM 1509 C C . TYR A 1 192 ? 7.253 -7.810 17.603 1.00 51.25 192 TYR A C 1
ATOM 1511 O O . TYR A 1 192 ? 6.406 -8.279 16.808 1.00 51.25 192 TYR A O 1
#

Radius of gyration: 20.92 Å; chains: 1; bounding box: 44×50×60 Å

Foldseek 3Di:
DQDDWPKDKDWDKAADVPDPWWGIKIKIKIKTARPVFRKIKMWIKMWTQTPVRDIKIKIKIWIWGQDPVRWIKIWIWIAIPAFGTKTWMWTDDPFWIKIWIWGAGPQAKIKTKIKIAGPQRKIKIWMFIQPHPVCVVVPHHTQKIWIKIAGNLRWIWTWIAGPNWIWIWTADSQQKIWIATPVGDIDIDRRD

Sequence (192 aa):
LLEDDNHAALAQVITLANHPFVDRIEQAADFTLDPVDSSSLAILTEKIFFKNGSLDTSRVEVARYLGDDNLWREEFDVQTSDEGQSHFILTYHDNYTELEGEHTTVEGYYILFNAIEYNNGSGELWASVYESRDAYENGDPPLLVIHIFYGGDGSGKGTITENGKTYNVVYSVDGEIKVVSQEGDEVTFSGY

pLDDT: mean 93.38, std 9.04, range [41.03, 98.62]

Secondary structure (DSSP, 8-state):
-PPPPEEEEEEEEEE-TT-SSEEEEEEEEEEEE-TTT--EEEEEEEEEEETTS-EEEEEEEEEEEE-TTS-EEEEEEEEETTTEEEEEEEEE-SSEEEEEEEEEETT--EEEEEEEEETTS-EEEEEEEES-HHHHHTTPPPSEEEEEEE-TTS-EEEEEEETTEEEEEEE-TTSEEEEEETTS-EEEEE--